Protein AF-A0A8I0S618-F1 (afdb_monomer)

Sequence (202 aa):
MAENQAPTTAEEVKEVAVEKTAKAKETVAAKTAEVKEVVAEKTAEVKEAVAEKTAKAKEVVAEKTAKAKEVIAETQEQAKEVIAETQEQVKEVIAETQEKIETEAKELNQNIQNQLTQIKQDLLQRIEVIKSQLNSSQGNLFELKNALKTELNALIEDLTKVSKELKDDISQISVKHKDTLVGSFKRTKDQAVEAWNKVRAS

Radius of gyration: 58.32 Å; Cα contacts (8 Å, |Δi|>4): 37; chains: 1; bounding box: 116×18×185 Å

Mean predicted aligned error: 16.64 Å

Structure (mmCIF, N/CA/C/O backbone):
data_AF-A0A8I0S618-F1
#
_entry.id   AF-A0A8I0S618-F1
#
loop_
_atom_site.group_PDB
_atom_site.id
_atom_s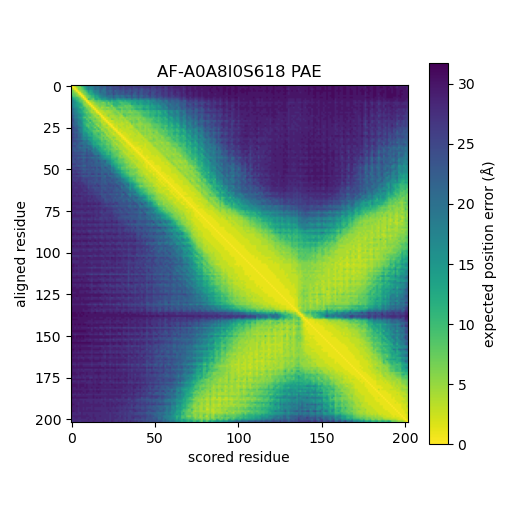ite.type_symbol
_atom_site.label_atom_id
_atom_site.label_alt_id
_atom_site.label_comp_id
_atom_site.label_asym_id
_atom_site.label_entity_id
_atom_site.label_seq_id
_atom_site.pdbx_PDB_ins_code
_atom_site.Cartn_x
_atom_site.Cartn_y
_atom_site.Cartn_z
_atom_site.occupancy
_atom_site.B_iso_or_equiv
_atom_site.auth_seq_id
_atom_site.auth_comp_id
_atom_site.auth_asym_id
_atom_site.auth_atom_id
_atom_site.pdbx_PDB_model_num
ATOM 1 N N . MET A 1 1 ? 77.726 -0.642 -136.784 1.00 37.78 1 MET A N 1
ATOM 2 C CA . MET A 1 1 ? 77.650 0.181 -135.558 1.00 37.78 1 MET A CA 1
ATOM 3 C C . MET A 1 1 ? 76.270 -0.106 -134.974 1.00 37.78 1 MET A C 1
ATOM 5 O O . MET A 1 1 ? 75.312 0.137 -135.691 1.00 37.78 1 MET A O 1
ATOM 9 N N . ALA A 1 2 ? 76.112 -0.918 -133.919 1.00 46.91 2 ALA A N 1
ATOM 10 C CA . ALA A 1 2 ? 76.599 -0.730 -132.533 1.00 46.91 2 ALA A CA 1
ATOM 11 C C . ALA A 1 2 ? 75.945 0.522 -131.898 1.00 46.91 2 ALA A C 1
ATOM 13 O O . ALA A 1 2 ? 75.907 1.543 -132.574 1.00 46.91 2 ALA A O 1
ATOM 14 N N . GLU A 1 3 ? 75.419 0.551 -130.668 1.00 42.50 3 GLU A N 1
ATOM 15 C CA . GLU A 1 3 ? 75.358 -0.424 -129.550 1.00 42.50 3 GLU A CA 1
ATOM 16 C C . GLU A 1 3 ? 74.294 0.073 -128.515 1.00 42.50 3 GLU A C 1
ATOM 18 O O . GLU A 1 3 ? 73.785 1.175 -128.704 1.00 42.50 3 GLU A O 1
ATOM 23 N N . ASN A 1 4 ? 73.859 -0.592 -127.428 1.00 42.38 4 ASN A N 1
ATOM 24 C CA . ASN A 1 4 ? 74.119 -1.906 -126.796 1.00 42.38 4 ASN A CA 1
ATOM 25 C C . ASN A 1 4 ? 72.837 -2.356 -126.009 1.00 42.38 4 ASN A C 1
ATOM 27 O O . ASN A 1 4 ? 71.804 -1.691 -126.088 1.00 42.38 4 ASN A O 1
ATOM 31 N N . GLN A 1 5 ? 72.883 -3.446 -125.229 1.00 52.12 5 GLN A N 1
ATOM 32 C CA . GLN A 1 5 ? 71.896 -3.844 -124.204 1.00 52.12 5 GLN A CA 1
ATOM 33 C C . GLN A 1 5 ? 72.424 -3.606 -122.768 1.00 52.12 5 GLN A C 1
ATOM 35 O O . GLN A 1 5 ? 73.596 -3.301 -122.559 1.00 52.12 5 GLN A O 1
ATOM 40 N N . ALA A 1 6 ? 71.541 -3.725 -121.771 1.00 53.19 6 ALA A N 1
ATOM 41 C CA . ALA A 1 6 ? 71.837 -3.513 -120.349 1.00 53.19 6 ALA A CA 1
ATOM 42 C C . ALA A 1 6 ? 72.635 -4.660 -119.688 1.00 53.19 6 ALA A C 1
ATOM 44 O O . ALA A 1 6 ? 72.554 -5.802 -120.142 1.00 53.19 6 ALA A O 1
ATOM 45 N N . PRO A 1 7 ? 73.265 -4.400 -118.526 1.00 49.16 7 PRO A N 1
ATOM 46 C CA . PRO A 1 7 ? 73.540 -5.422 -117.521 1.00 49.16 7 PRO A CA 1
ATOM 47 C C . PRO A 1 7 ? 72.811 -5.145 -116.190 1.00 49.16 7 PRO A C 1
ATOM 49 O O . PRO A 1 7 ? 72.860 -4.043 -115.650 1.00 49.16 7 PRO A O 1
ATOM 52 N N . THR A 1 8 ? 72.177 -6.175 -115.628 1.00 55.19 8 THR A N 1
ATOM 53 C CA . THR A 1 8 ? 71.731 -6.230 -114.221 1.00 55.19 8 THR A CA 1
ATOM 54 C C . THR A 1 8 ? 72.455 -7.392 -113.546 1.00 55.19 8 THR A C 1
ATOM 56 O O . THR A 1 8 ? 72.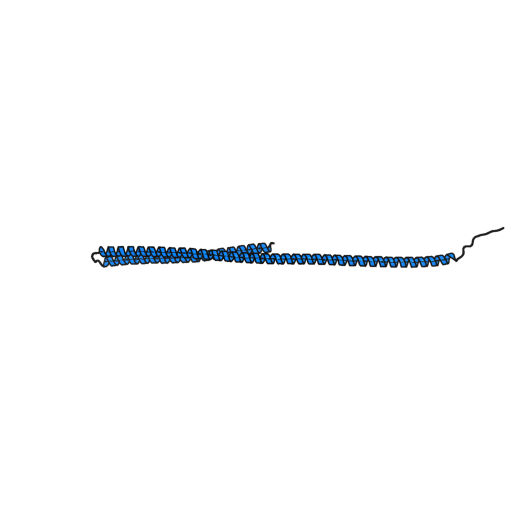389 -8.518 -114.036 1.00 55.19 8 THR A O 1
ATOM 59 N N . THR A 1 9 ? 73.175 -7.149 -112.445 1.00 50.59 9 THR A N 1
ATOM 60 C CA . THR A 1 9 ? 74.025 -8.182 -111.821 1.00 50.59 9 THR A CA 1
ATOM 61 C C . THR A 1 9 ? 74.094 -8.101 -110.296 1.00 50.59 9 THR A C 1
ATOM 63 O O . THR A 1 9 ? 74.815 -7.281 -109.744 1.00 50.59 9 THR A O 1
ATOM 66 N N . ALA A 1 10 ? 73.434 -9.076 -109.660 1.00 48.94 10 ALA A N 1
ATOM 67 C CA . ALA A 1 10 ? 73.772 -9.766 -108.403 1.00 48.94 10 ALA A CA 1
ATOM 68 C C . ALA A 1 10 ? 73.948 -8.997 -107.072 1.00 48.94 10 ALA A C 1
ATOM 70 O O . ALA A 1 10 ? 73.550 -9.539 -106.040 1.00 48.94 10 ALA A O 1
ATOM 71 N N . GLU A 1 11 ? 74.539 -7.804 -107.043 1.00 53.75 11 GLU A N 1
ATOM 72 C CA . GLU A 1 11 ? 74.952 -7.149 -105.791 1.00 53.75 11 GLU A CA 1
ATOM 73 C C . GLU A 1 11 ? 73.739 -6.607 -105.009 1.00 53.75 11 GLU A C 1
ATOM 75 O O . GLU A 1 11 ? 73.543 -6.964 -103.843 1.00 53.75 11 GLU A O 1
ATOM 80 N N . GLU A 1 12 ? 72.821 -5.924 -105.706 1.00 54.72 12 GLU A N 1
ATOM 81 C CA . GLU A 1 12 ? 71.532 -5.445 -105.172 1.00 54.72 12 GLU A CA 1
ATOM 82 C C . GLU A 1 12 ? 70.689 -6.574 -104.545 1.00 54.72 12 GLU A C 1
ATOM 84 O O . GLU A 1 12 ? 70.027 -6.389 -103.525 1.00 54.72 12 GLU A O 1
ATOM 89 N N . VAL A 1 13 ? 70.722 -7.784 -105.120 1.00 53.28 13 VAL A N 1
ATOM 90 C CA . VAL A 1 13 ? 69.901 -8.918 -104.652 1.00 53.28 13 VAL A CA 1
ATOM 91 C C . VAL A 1 13 ? 70.354 -9.403 -103.272 1.00 53.28 13 VAL A C 1
ATOM 93 O O . VAL A 1 13 ? 69.527 -9.806 -102.448 1.00 53.28 13 VAL A O 1
ATOM 96 N N . LYS A 1 14 ? 71.663 -9.355 -102.996 1.00 55.44 14 LYS A N 1
ATOM 97 C CA . LYS A 1 14 ? 72.231 -9.784 -101.713 1.00 55.44 14 LYS A CA 1
ATOM 98 C C . LYS A 1 14 ? 72.009 -8.732 -100.627 1.00 55.44 14 LYS A C 1
ATOM 100 O O . LYS A 1 14 ? 71.678 -9.094 -99.498 1.00 55.44 14 LYS A O 1
ATOM 105 N N . GLU A 1 15 ? 72.133 -7.455 -100.977 1.00 58.59 15 GLU A N 1
ATOM 106 C CA . GLU A 1 15 ? 71.874 -6.334 -100.070 1.00 58.59 15 GLU A CA 1
ATOM 107 C C . GLU A 1 15 ? 70.397 -6.295 -99.640 1.00 58.59 15 GLU A C 1
ATOM 109 O O . GLU A 1 15 ? 70.102 -6.339 -98.444 1.00 58.59 15 GLU A O 1
ATOM 114 N N . VAL A 1 16 ? 69.461 -6.400 -100.594 1.00 58.31 16 VAL A N 1
ATOM 115 C CA . VAL A 1 16 ? 68.009 -6.471 -100.331 1.00 58.31 16 VAL A CA 1
ATOM 116 C C . VAL A 1 16 ? 67.625 -7.669 -99.446 1.00 58.31 16 VAL A C 1
ATOM 118 O O . VAL A 1 16 ? 66.694 -7.574 -98.642 1.00 58.31 16 VAL A O 1
ATOM 121 N N . ALA A 1 17 ? 68.319 -8.808 -99.553 1.00 51.72 17 ALA A N 1
ATOM 122 C CA . ALA A 1 17 ? 68.058 -9.977 -98.707 1.00 51.72 17 ALA A CA 1
ATOM 123 C C . ALA A 1 17 ? 68.513 -9.771 -97.247 1.00 51.72 17 ALA A C 1
ATOM 125 O O . ALA A 1 17 ? 67.796 -10.151 -96.311 1.00 51.72 17 ALA A O 1
ATOM 126 N N . VAL A 1 18 ? 69.675 -9.143 -97.039 1.00 57.78 18 VAL A N 1
ATOM 127 C CA . VAL A 1 18 ? 70.184 -8.797 -95.701 1.00 57.78 18 VAL A CA 1
ATOM 128 C C . VAL A 1 18 ? 69.311 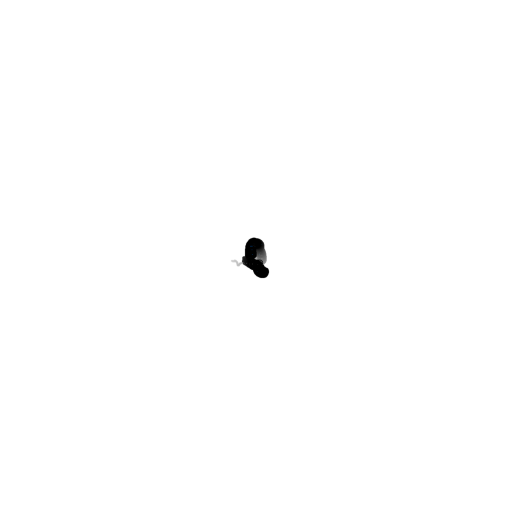-7.715 -95.061 1.00 57.78 18 VAL A C 1
ATOM 130 O O . VAL A 1 18 ? 68.885 -7.876 -93.917 1.00 57.78 18 VAL A O 1
ATOM 133 N N . GLU A 1 19 ? 68.959 -6.672 -95.813 1.00 59.28 19 GLU A N 1
ATOM 134 C CA . GLU A 1 19 ? 68.106 -5.573 -95.353 1.00 59.28 19 GLU A CA 1
ATOM 135 C C . GLU A 1 19 ? 66.709 -6.067 -94.931 1.00 59.28 19 GLU A C 1
ATOM 137 O O . GLU A 1 19 ? 66.231 -5.737 -93.843 1.00 59.28 19 GLU A O 1
ATOM 142 N N . LYS A 1 20 ? 66.068 -6.932 -95.733 1.00 60.03 20 LYS A N 1
ATOM 143 C CA . LYS A 1 20 ? 64.774 -7.544 -95.376 1.00 60.03 20 LYS A CA 1
ATOM 144 C C . LYS A 1 20 ? 64.860 -8.410 -94.119 1.00 60.03 20 LYS A C 1
ATOM 146 O O . LYS A 1 20 ? 63.936 -8.391 -93.308 1.00 60.03 20 LYS A O 1
ATOM 151 N N . THR A 1 21 ? 65.961 -9.137 -93.929 1.00 53.81 21 THR A N 1
ATOM 152 C CA . THR A 1 21 ? 66.167 -9.976 -92.737 1.00 53.81 21 THR A CA 1
ATOM 153 C C . THR A 1 21 ? 66.388 -9.124 -91.482 1.00 53.81 21 THR A C 1
ATOM 155 O O . THR A 1 21 ? 65.832 -9.431 -90.424 1.00 53.81 21 THR A O 1
ATOM 158 N N . ALA A 1 22 ? 67.134 -8.021 -91.596 1.00 60.22 22 ALA A N 1
ATOM 159 C CA . ALA A 1 22 ? 67.319 -7.053 -90.517 1.00 60.22 22 ALA A CA 1
ATOM 160 C C . ALA A 1 22 ? 65.987 -6.392 -90.119 1.00 60.22 22 ALA A C 1
ATOM 162 O O . ALA A 1 22 ? 65.593 -6.479 -88.955 1.00 60.22 22 ALA A O 1
ATOM 163 N N . LYS A 1 23 ? 65.237 -5.853 -91.093 1.00 62.56 23 LYS A N 1
ATOM 164 C CA . LYS A 1 23 ? 63.914 -5.238 -90.874 1.00 62.56 23 LYS A CA 1
ATOM 165 C C . LYS A 1 23 ? 62.903 -6.210 -90.261 1.00 62.56 23 LYS A C 1
ATOM 167 O O . LYS A 1 23 ? 62.139 -5.824 -89.378 1.00 62.56 23 LYS A O 1
ATOM 172 N N . ALA A 1 24 ? 62.908 -7.481 -90.670 1.00 56.19 24 ALA A N 1
ATOM 173 C CA . ALA A 1 24 ? 62.055 -8.505 -90.065 1.00 56.19 24 ALA A CA 1
ATOM 174 C C . ALA A 1 24 ? 62.400 -8.742 -88.583 1.00 56.19 24 ALA A C 1
ATOM 176 O O . ALA A 1 24 ? 61.502 -8.789 -87.741 1.00 56.19 24 ALA A O 1
ATOM 177 N N . LYS A 1 25 ? 63.693 -8.837 -88.244 1.00 56.50 25 LYS A N 1
ATOM 178 C CA . LYS A 1 25 ? 64.160 -9.021 -86.861 1.00 56.50 25 LYS A CA 1
ATOM 179 C C . LYS A 1 25 ? 63.849 -7.807 -85.978 1.00 56.50 25 LYS A C 1
ATOM 181 O O . LYS A 1 25 ? 63.408 -7.983 -84.845 1.00 56.50 25 LYS A O 1
ATOM 186 N N . GLU A 1 26 ? 64.034 -6.601 -86.505 1.00 65.94 26 GLU A N 1
ATOM 187 C CA . GLU A 1 26 ? 63.697 -5.338 -85.840 1.00 65.94 26 GLU A CA 1
ATOM 188 C C . GLU A 1 26 ? 62.186 -5.218 -85.584 1.00 65.94 26 GLU A C 1
ATOM 190 O O . GLU A 1 26 ? 61.771 -4.962 -84.457 1.00 65.94 26 GLU A O 1
ATOM 195 N N . THR A 1 27 ? 61.352 -5.538 -86.582 1.00 59.84 27 THR A N 1
ATOM 196 C CA . THR A 1 27 ? 59.881 -5.545 -86.447 1.00 59.84 27 THR A CA 1
ATOM 197 C C . THR A 1 27 ? 59.402 -6.534 -85.377 1.00 59.84 27 THR A C 1
ATOM 199 O O . THR A 1 27 ? 58.485 -6.233 -84.613 1.00 59.84 27 THR A O 1
ATOM 202 N N . VAL A 1 28 ? 60.016 -7.722 -85.292 1.00 56.66 28 VAL A N 1
ATOM 203 C CA . VAL A 1 28 ? 59.691 -8.720 -84.257 1.00 56.66 28 VAL A CA 1
ATOM 204 C C . VAL A 1 28 ? 60.146 -8.256 -82.869 1.00 56.66 28 VAL A C 1
ATOM 206 O O . VAL A 1 28 ? 59.410 -8.441 -81.897 1.00 56.66 28 VAL A O 1
ATOM 209 N N . ALA A 1 29 ? 61.315 -7.618 -82.759 1.00 61.00 29 ALA A N 1
ATOM 210 C CA . ALA A 1 29 ? 61.800 -7.055 -81.500 1.00 61.00 29 ALA A CA 1
ATOM 211 C C . ALA A 1 29 ? 60.897 -5.914 -80.995 1.00 61.00 29 ALA A C 1
ATOM 213 O O . ALA A 1 29 ? 60.495 -5.940 -79.832 1.00 61.00 29 ALA A O 1
ATOM 214 N N . ALA A 1 30 ? 60.509 -4.983 -81.875 1.00 64.69 30 ALA A N 1
ATOM 215 C CA . ALA A 1 30 ? 59.597 -3.882 -81.563 1.00 64.69 30 ALA A CA 1
ATOM 216 C C . ALA A 1 30 ? 58.240 -4.395 -81.050 1.00 64.69 30 ALA A C 1
ATOM 218 O O . ALA A 1 30 ? 57.844 -4.071 -79.933 1.00 64.69 30 ALA A O 1
ATOM 219 N N . LYS A 1 31 ? 57.591 -5.312 -81.782 1.00 60.62 31 LYS A N 1
ATOM 220 C CA . LYS A 1 31 ? 56.317 -5.917 -81.347 1.00 60.62 31 LYS A CA 1
ATOM 221 C C . LYS A 1 31 ? 56.424 -6.688 -80.030 1.00 60.62 31 LYS A C 1
ATOM 223 O O . LYS A 1 31 ? 55.473 -6.727 -79.257 1.00 60.62 31 LYS A O 1
ATOM 228 N N . THR A 1 32 ? 57.574 -7.303 -79.753 1.00 55.16 32 THR A N 1
ATOM 229 C CA . THR A 1 32 ? 57.807 -7.998 -78.475 1.00 55.16 32 THR A CA 1
ATOM 230 C C . THR A 1 32 ? 57.955 -7.008 -77.313 1.00 55.16 32 THR A C 1
ATOM 232 O O . THR A 1 32 ? 57.514 -7.305 -76.202 1.00 55.16 32 THR A O 1
ATOM 235 N N . ALA A 1 33 ? 58.534 -5.827 -77.556 1.00 64.00 33 ALA A N 1
ATOM 236 C CA . ALA A 1 33 ? 58.601 -4.746 -76.577 1.00 64.00 33 ALA A CA 1
ATOM 237 C C . ALA A 1 33 ? 57.211 -4.143 -76.305 1.00 64.00 33 ALA A C 1
ATOM 239 O O . ALA A 1 33 ? 56.801 -4.110 -75.147 1.00 64.00 33 ALA A O 1
ATOM 240 N N . GLU A 1 34 ? 56.453 -3.794 -77.354 1.00 64.88 34 GLU A N 1
ATOM 241 C CA . GLU A 1 34 ? 55.076 -3.275 -77.254 1.00 64.88 34 GLU A CA 1
ATOM 242 C C . GLU A 1 34 ? 54.165 -4.212 -76.442 1.00 64.88 34 GLU A C 1
ATOM 244 O O . GLU A 1 34 ? 53.491 -3.786 -75.505 1.00 64.88 34 GLU A O 1
ATOM 249 N N . VAL A 1 35 ? 54.181 -5.520 -76.736 1.00 57.66 35 VAL A N 1
ATOM 250 C CA . VAL A 1 35 ? 53.384 -6.511 -75.989 1.00 57.66 35 VAL A CA 1
ATOM 251 C C . VAL A 1 35 ? 53.791 -6.568 -74.513 1.00 57.66 35 VAL A C 1
ATOM 253 O O . VAL A 1 35 ? 52.930 -6.708 -73.644 1.00 57.66 35 VAL A O 1
ATOM 256 N N . LYS A 1 36 ? 55.086 -6.446 -74.201 1.00 65.62 36 LYS A N 1
ATOM 257 C CA . LYS A 1 36 ? 55.577 -6.458 -72.817 1.00 65.62 36 LYS A CA 1
ATOM 258 C C . LYS A 1 36 ? 55.160 -5.199 -72.049 1.00 65.62 36 LYS A C 1
ATOM 260 O O . LYS A 1 36 ? 54.844 -5.303 -70.865 1.00 65.62 36 LYS A O 1
ATOM 265 N N . GLU A 1 37 ? 55.143 -4.047 -72.711 1.00 70.06 37 GLU A N 1
ATOM 266 C CA . GLU A 1 37 ? 54.713 -2.766 -72.145 1.00 70.06 37 GLU A CA 1
ATOM 267 C C . GLU A 1 37 ? 53.206 -2.764 -71.850 1.00 70.06 37 GLU A C 1
ATOM 269 O O . GLU A 1 37 ? 52.816 -2.568 -70.700 1.00 70.06 37 GLU A O 1
ATOM 274 N N . VAL A 1 38 ? 52.370 -3.155 -72.821 1.00 62.69 38 VAL A N 1
ATOM 275 C CA . VAL A 1 38 ? 50.907 -3.281 -72.649 1.00 62.69 38 VAL A CA 1
ATOM 276 C C . VAL A 1 38 ? 50.535 -4.279 -71.541 1.00 62.69 38 VAL A C 1
ATOM 278 O O . VAL A 1 38 ? 49.579 -4.066 -70.793 1.00 62.69 38 VAL A O 1
ATOM 281 N N . VAL A 1 39 ? 51.283 -5.380 -71.394 1.00 50.38 39 VAL A N 1
ATOM 282 C CA . VAL A 1 39 ? 51.071 -6.343 -70.296 1.00 50.38 39 VAL A CA 1
ATOM 283 C C . VAL A 1 39 ? 51.484 -5.758 -68.941 1.00 50.38 39 VAL A C 1
ATOM 285 O O . VAL A 1 39 ? 50.813 -6.024 -67.940 1.00 50.38 39 VAL A O 1
ATOM 288 N N . 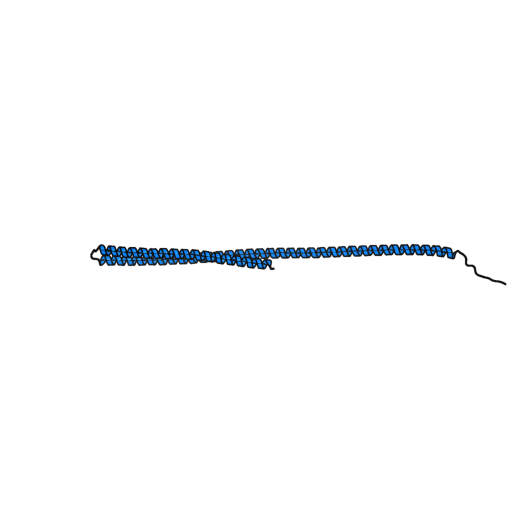ALA A 1 40 ? 52.550 -4.955 -68.881 1.00 64.12 40 ALA A N 1
ATOM 289 C CA . ALA A 1 40 ? 52.979 -4.291 -67.651 1.00 64.12 40 ALA A CA 1
ATOM 290 C C . ALA A 1 40 ? 51.973 -3.217 -67.201 1.00 64.12 40 ALA A C 1
ATOM 292 O O . ALA A 1 40 ? 51.574 -3.222 -66.036 1.00 64.12 40 ALA A O 1
ATOM 293 N N . GLU A 1 41 ? 51.508 -2.377 -68.129 1.00 68.44 41 GLU A N 1
ATOM 294 C CA . GLU A 1 41 ? 50.485 -1.347 -67.908 1.00 68.44 41 GLU A CA 1
ATOM 295 C C . GLU A 1 41 ? 49.186 -1.966 -67.373 1.00 68.44 41 GLU A C 1
ATOM 297 O O . GLU A 1 41 ? 48.765 -1.657 -66.259 1.00 68.44 41 GLU A O 1
ATOM 302 N N . LYS A 1 42 ? 48.628 -2.969 -68.066 1.00 59.59 42 LYS A N 1
ATOM 303 C CA . LYS A 1 42 ? 47.422 -3.684 -67.604 1.00 59.59 42 LYS A CA 1
ATOM 304 C C . LYS A 1 42 ? 47.594 -4.370 -66.251 1.00 59.59 42 LYS A C 1
ATOM 306 O O . LYS A 1 42 ? 46.641 -4.480 -65.480 1.00 59.59 42 LYS A O 1
ATOM 311 N N . THR A 1 43 ? 48.800 -4.837 -65.934 1.00 50.44 43 THR A N 1
ATOM 312 C CA . THR A 1 43 ? 49.094 -5.424 -64.618 1.00 50.44 43 THR A CA 1
ATOM 313 C C . THR A 1 43 ? 49.134 -4.358 -63.517 1.00 50.44 43 THR A C 1
ATOM 315 O O . THR A 1 43 ? 48.766 -4.656 -62.377 1.00 50.44 43 THR A O 1
ATOM 318 N N . ALA A 1 44 ? 49.552 -3.127 -63.829 1.00 67.81 44 ALA A N 1
ATOM 319 C CA . ALA A 1 44 ? 49.485 -1.993 -62.911 1.00 67.81 44 ALA A CA 1
ATOM 320 C C . ALA A 1 44 ? 48.029 -1.543 -62.693 1.00 67.81 44 ALA A C 1
ATOM 322 O O . ALA A 1 44 ? 47.584 -1.535 -61.546 1.00 67.81 44 ALA A O 1
ATOM 323 N N . GLU A 1 45 ? 47.260 -1.321 -63.768 1.00 62.16 45 GLU A N 1
ATOM 324 C CA . GLU A 1 45 ? 45.827 -0.971 -63.712 1.00 62.16 45 GLU A CA 1
ATOM 325 C C . GLU A 1 45 ? 45.027 -1.953 -62.836 1.00 62.16 45 GLU A C 1
ATOM 327 O O . GLU A 1 45 ? 44.256 -1.555 -61.961 1.00 62.16 45 GLU A O 1
ATOM 332 N N . VAL A 1 46 ? 45.235 -3.263 -63.024 1.00 50.56 46 VAL A N 1
ATOM 333 C CA . VAL A 1 46 ? 44.552 -4.303 -62.237 1.00 50.56 46 VAL A CA 1
ATOM 334 C C . VAL A 1 46 ? 44.958 -4.256 -60.760 1.00 50.56 46 VAL A C 1
ATOM 336 O O . VAL A 1 46 ? 44.103 -4.446 -59.894 1.00 50.56 46 VAL A O 1
ATOM 339 N N . LYS A 1 47 ? 46.231 -3.985 -60.440 1.00 55.50 47 LYS A N 1
ATOM 340 C CA . LYS A 1 47 ? 46.682 -3.837 -59.046 1.00 55.50 47 LYS A CA 1
ATOM 341 C C . LYS A 1 47 ? 46.070 -2.610 -58.378 1.00 55.50 47 LYS A C 1
ATOM 343 O O . LYS A 1 47 ? 45.617 -2.727 -57.240 1.00 55.50 47 LYS A O 1
ATOM 348 N N . GLU A 1 48 ? 46.020 -1.475 -59.069 1.00 66.75 48 GLU A N 1
ATOM 349 C CA . GLU A 1 48 ? 45.405 -0.249 -58.550 1.00 66.75 48 GLU A CA 1
ATOM 350 C C . GLU A 1 48 ? 43.899 -0.429 -58.338 1.00 66.75 48 GLU A C 1
ATOM 352 O O . GLU A 1 48 ? 43.410 -0.188 -57.235 1.00 66.75 48 GLU A O 1
ATOM 357 N N . ALA A 1 49 ? 43.176 -0.991 -59.311 1.00 54.75 49 ALA A N 1
ATOM 358 C CA . ALA A 1 49 ? 41.745 -1.272 -59.182 1.00 54.75 49 ALA A CA 1
ATOM 359 C C . ALA A 1 49 ? 41.421 -2.266 -58.044 1.00 54.75 49 ALA A C 1
ATOM 361 O O . ALA A 1 49 ? 40.379 -2.158 -57.389 1.00 54.75 49 ALA A O 1
ATOM 362 N N . VAL A 1 50 ? 42.298 -3.243 -57.777 1.00 45.28 50 VAL A N 1
ATOM 363 C CA . VAL A 1 50 ? 42.167 -4.161 -56.630 1.00 45.28 50 VAL A CA 1
ATOM 364 C C . VAL A 1 50 ? 42.476 -3.451 -55.307 1.00 45.28 50 VAL A C 1
ATOM 366 O O . VAL A 1 50 ? 41.759 -3.666 -54.325 1.00 45.28 50 VAL A O 1
ATOM 369 N N . ALA A 1 51 ? 43.489 -2.583 -55.264 1.00 57.56 51 ALA A N 1
ATOM 370 C CA . ALA A 1 51 ? 43.815 -1.784 -54.084 1.00 57.56 51 ALA A CA 1
ATOM 371 C C . ALA A 1 51 ? 42.683 -0.803 -53.731 1.00 57.56 51 ALA A C 1
ATOM 373 O O . ALA A 1 51 ? 42.249 -0.761 -52.580 1.00 57.56 51 ALA A O 1
ATOM 374 N N . GLU A 1 52 ? 42.133 -0.098 -54.722 1.00 62.12 52 GLU A N 1
ATOM 375 C CA . GLU A 1 52 ? 41.016 0.838 -54.574 1.00 62.12 52 GLU A CA 1
ATOM 376 C C . GLU A 1 52 ? 39.747 0.134 -54.065 1.00 62.12 52 GLU A C 1
ATOM 378 O O . GLU A 1 52 ? 39.134 0.569 -53.088 1.00 62.12 52 GLU A O 1
ATOM 383 N N . LYS A 1 53 ? 39.379 -1.014 -54.658 1.00 51.81 53 LYS A N 1
ATOM 384 C CA . LYS A 1 53 ? 38.252 -1.833 -54.174 1.00 51.81 53 LYS A CA 1
ATOM 385 C C . LYS A 1 53 ? 38.475 -2.341 -52.750 1.00 51.81 53 LYS A C 1
ATOM 387 O O . LYS A 1 53 ? 37.529 -2.382 -51.966 1.00 51.81 53 LYS A O 1
ATOM 392 N N . THR A 1 54 ? 39.712 -2.690 -52.394 1.00 44.97 54 THR A N 1
ATOM 393 C CA . THR A 1 54 ? 40.068 -3.124 -51.034 1.00 44.97 54 THR A CA 1
ATOM 394 C C . THR A 1 54 ? 39.980 -1.971 -50.028 1.00 44.97 54 THR A C 1
ATOM 396 O O . THR A 1 54 ? 39.517 -2.182 -48.908 1.00 44.97 54 THR A O 1
ATOM 399 N N . ALA A 1 55 ? 40.376 -0.754 -50.413 1.00 63.19 55 ALA A N 1
ATOM 400 C CA . ALA A 1 55 ? 40.229 0.445 -49.589 1.00 63.19 55 ALA A CA 1
ATOM 401 C C . ALA A 1 55 ? 38.747 0.769 -49.342 1.00 63.19 55 ALA A C 1
ATOM 403 O O . ALA A 1 55 ? 38.318 0.802 -48.189 1.00 63.19 55 ALA A O 1
ATOM 404 N N . LYS A 1 56 ? 37.940 0.851 -50.409 1.00 59.06 56 LYS A N 1
ATOM 405 C CA . LYS A 1 56 ? 36.485 1.080 -50.327 1.00 59.06 56 LYS A CA 1
ATOM 406 C C . LYS A 1 56 ? 35.768 0.021 -49.483 1.00 59.06 56 LYS A C 1
ATOM 408 O O . LYS A 1 56 ? 34.895 0.347 -48.683 1.00 59.06 56 LYS A O 1
ATOM 413 N N . ALA A 1 57 ? 36.159 -1.252 -49.598 1.00 42.91 57 ALA A N 1
ATOM 414 C CA . ALA A 1 57 ? 35.611 -2.318 -48.758 1.00 42.91 57 ALA A CA 1
ATOM 415 C C . ALA A 1 57 ? 35.947 -2.130 -47.265 1.00 42.91 57 ALA A C 1
ATOM 417 O O . ALA A 1 57 ? 35.086 -2.359 -46.415 1.00 42.91 57 ALA A O 1
ATOM 418 N N . LYS A 1 58 ? 37.167 -1.682 -46.933 1.00 50.91 58 LYS A N 1
ATOM 419 C CA . LYS A 1 58 ? 37.559 -1.367 -45.548 1.00 50.91 58 LYS A CA 1
ATOM 420 C C . LYS A 1 58 ? 36.792 -0.170 -44.989 1.00 50.91 58 LYS A C 1
ATOM 422 O O . LYS A 1 58 ? 36.352 -0.245 -43.846 1.00 50.91 58 LYS A O 1
ATOM 427 N N . GLU A 1 59 ? 36.594 0.886 -45.777 1.00 70.00 59 GLU A N 1
ATOM 428 C CA . GLU A 1 59 ? 35.804 2.059 -45.371 1.00 70.00 59 GLU A CA 1
ATOM 429 C C . GLU A 1 59 ? 34.353 1.679 -45.058 1.00 70.00 59 GLU A C 1
ATOM 431 O O . GLU A 1 59 ? 33.874 1.971 -43.965 1.00 70.00 59 GLU A O 1
ATOM 436 N N . VAL A 1 60 ? 33.685 0.923 -45.938 1.00 59.66 60 VAL A N 1
ATOM 437 C CA . VAL A 1 60 ? 32.304 0.453 -45.710 1.00 59.66 60 VAL A CA 1
ATOM 438 C C . VAL A 1 60 ? 32.195 -0.435 -44.461 1.00 59.66 60 VAL A C 1
ATOM 440 O O . VAL A 1 60 ? 31.209 -0.359 -43.726 1.00 59.66 60 VAL A O 1
ATOM 443 N N . VAL A 1 61 ? 33.195 -1.280 -44.185 1.00 45.59 61 VAL A N 1
ATOM 444 C CA . VAL A 1 61 ? 33.230 -2.095 -42.957 1.00 45.59 61 VAL A CA 1
ATOM 445 C C . VAL A 1 61 ? 33.464 -1.227 -41.716 1.00 45.59 61 VAL A C 1
ATOM 447 O O . VAL A 1 61 ? 32.814 -1.455 -40.693 1.00 45.59 61 VAL A O 1
ATOM 450 N N . ALA A 1 62 ? 34.337 -0.220 -41.789 1.00 62.06 62 ALA A N 1
ATOM 451 C CA . ALA A 1 62 ? 34.581 0.719 -40.696 1.00 62.06 62 ALA A CA 1
ATOM 452 C C . ALA A 1 62 ? 33.334 1.563 -40.383 1.00 62.06 62 ALA A C 1
ATOM 454 O O . ALA A 1 62 ? 32.943 1.647 -39.221 1.00 62.06 62 ALA A O 1
ATOM 455 N N . GLU A 1 63 ? 32.659 2.097 -41.404 1.00 68.00 63 GLU A N 1
ATOM 456 C CA . GLU A 1 63 ? 31.414 2.863 -41.274 1.00 68.00 63 GLU A CA 1
ATOM 457 C C . GLU A 1 63 ? 30.299 2.021 -40.635 1.00 68.00 63 GLU A C 1
ATOM 459 O O . GLU A 1 63 ? 29.671 2.446 -39.665 1.00 68.00 63 GLU A O 1
ATOM 464 N N . LYS A 1 64 ? 30.091 0.784 -41.110 1.00 53.84 64 LYS A N 1
ATOM 465 C CA . LYS A 1 64 ? 29.114 -0.141 -40.509 1.00 53.84 64 LYS A CA 1
ATOM 466 C C . LYS A 1 64 ? 29.465 -0.513 -39.069 1.00 53.84 64 LYS A C 1
ATOM 468 O O . LYS A 1 64 ? 28.568 -0.640 -38.243 1.00 53.84 64 LYS A O 1
ATOM 473 N N . THR A 1 65 ? 30.752 -0.659 -38.754 1.00 52.06 65 THR A N 1
ATOM 474 C CA . THR A 1 65 ? 31.219 -0.938 -37.386 1.00 52.06 65 THR A CA 1
ATOM 475 C C . THR A 1 65 ? 31.022 0.268 -36.464 1.00 52.06 65 THR A C 1
ATOM 477 O O . THR A 1 65 ? 30.682 0.086 -35.298 1.00 52.06 65 THR A O 1
ATOM 480 N N . ALA A 1 66 ? 31.207 1.492 -36.968 1.00 69.75 66 ALA A N 1
ATOM 481 C CA . ALA A 1 66 ? 30.935 2.720 -36.227 1.00 69.75 66 ALA A CA 1
ATOM 482 C C . ALA A 1 66 ? 29.436 2.851 -35.920 1.00 69.75 66 ALA A C 1
ATOM 484 O O . ALA A 1 66 ? 29.074 2.922 -34.749 1.00 69.75 66 ALA A O 1
ATOM 485 N N . LYS A 1 67 ? 28.573 2.731 -36.939 1.00 65.75 67 LYS A N 1
ATOM 486 C CA . LYS A 1 67 ? 27.107 2.755 -36.779 1.00 65.75 67 LYS A CA 1
ATOM 487 C C . LYS A 1 67 ? 26.599 1.671 -35.826 1.00 65.75 67 LYS A C 1
ATOM 489 O O . LYS A 1 67 ? 25.758 1.940 -34.981 1.00 65.75 67 LYS A O 1
ATOM 494 N N . ALA A 1 68 ? 27.145 0.454 -35.896 1.00 54.03 68 ALA A N 1
ATOM 495 C CA . ALA A 1 68 ? 26.783 -0.612 -34.960 1.00 54.03 68 ALA A CA 1
ATOM 496 C C . ALA A 1 68 ? 27.168 -0.283 -33.504 1.00 54.03 68 ALA A C 1
ATOM 498 O O . ALA A 1 68 ? 26.416 -0.607 -32.590 1.00 54.03 68 ALA A O 1
ATOM 499 N N . LYS A 1 69 ? 28.317 0.368 -33.272 1.00 63.81 69 LYS A N 1
ATOM 500 C CA . LYS A 1 69 ? 28.727 0.821 -31.931 1.00 63.81 69 LYS A CA 1
ATOM 501 C C . LYS A 1 69 ? 27.876 1.979 -31.415 1.00 63.81 69 LYS A C 1
ATOM 503 O O . LYS A 1 69 ? 27.582 2.002 -30.227 1.00 63.81 69 LYS A O 1
ATOM 508 N N . GLU A 1 70 ? 27.508 2.906 -32.292 1.00 74.38 70 GLU A N 1
ATOM 509 C CA . GLU A 1 70 ? 26.635 4.045 -31.994 1.00 74.38 70 GLU A CA 1
ATOM 510 C C . GLU A 1 70 ? 25.251 3.558 -31.544 1.00 74.38 70 GLU A C 1
ATOM 512 O O . GLU A 1 70 ? 24.848 3.855 -30.424 1.00 74.38 70 GLU A O 1
ATOM 517 N N . VAL A 1 71 ? 24.617 2.670 -32.322 1.00 66.25 71 VAL A N 1
ATOM 518 C CA . VAL A 1 71 ? 23.344 2.021 -31.952 1.00 66.25 71 VAL A CA 1
ATOM 519 C C . VAL A 1 71 ? 23.458 1.264 -30.623 1.00 66.25 71 VAL A C 1
ATOM 521 O O . VAL A 1 71 ? 22.610 1.425 -29.755 1.00 66.25 71 VAL A O 1
ATOM 524 N N . ILE A 1 72 ? 24.525 0.481 -30.403 1.00 62.75 72 ILE A N 1
ATOM 525 C CA . ILE A 1 72 ? 24.730 -0.230 -29.124 1.00 62.75 72 ILE A CA 1
ATOM 526 C C . ILE A 1 72 ? 24.847 0.745 -27.938 1.00 62.75 72 ILE A C 1
ATOM 528 O O . ILE A 1 72 ? 24.324 0.453 -26.861 1.00 62.75 72 ILE A O 1
ATOM 532 N N . ALA A 1 73 ? 25.530 1.879 -28.113 1.00 69.19 73 ALA A N 1
ATOM 533 C CA . ALA A 1 73 ? 25.672 2.891 -27.070 1.00 69.19 73 ALA A CA 1
ATOM 534 C C . ALA A 1 73 ? 24.333 3.583 -26.769 1.00 69.19 73 ALA A C 1
ATOM 536 O O . ALA A 1 73 ? 23.971 3.706 -25.600 1.00 69.19 73 ALA A O 1
ATOM 537 N N . GLU A 1 74 ? 23.575 3.943 -27.806 1.00 72.19 74 GLU A N 1
ATOM 538 C CA . GLU A 1 74 ? 22.246 4.547 -27.687 1.00 72.19 74 GLU A CA 1
ATOM 539 C C . GLU A 1 74 ? 21.253 3.597 -26.995 1.00 72.19 74 GLU A C 1
ATOM 541 O O . GLU A 1 74 ? 20.636 3.972 -25.998 1.00 72.19 74 GLU A O 1
ATOM 546 N N . THR A 1 75 ? 21.175 2.325 -27.413 1.00 68.56 75 THR A N 1
ATOM 547 C CA . THR A 1 75 ? 20.355 1.307 -26.730 1.00 68.56 75 THR A CA 1
ATOM 548 C C . THR A 1 75 ? 20.779 1.123 -25.267 1.00 68.56 75 THR A C 1
ATOM 550 O O . THR A 1 75 ? 19.931 0.923 -24.396 1.00 68.56 75 THR A O 1
ATOM 553 N N . GLN A 1 76 ? 22.080 1.198 -24.955 1.00 68.62 76 GLN A N 1
ATOM 554 C CA . GLN A 1 76 ? 22.570 1.104 -23.575 1.00 68.62 76 GLN A CA 1
ATOM 555 C C . GLN A 1 76 ? 22.184 2.331 -22.730 1.00 68.62 76 GLN A C 1
ATOM 557 O O . GLN A 1 76 ? 21.971 2.193 -21.524 1.00 68.62 76 GLN A O 1
ATOM 562 N N . GLU A 1 77 ? 22.118 3.522 -23.322 1.00 75.81 77 GLU A N 1
ATOM 563 C CA . GLU A 1 77 ? 21.696 4.749 -22.644 1.00 75.81 77 GLU A CA 1
ATOM 564 C C . GLU A 1 77 ? 20.183 4.752 -22.393 1.00 75.81 77 GLU A C 1
ATOM 566 O O . GLU A 1 77 ? 19.768 4.857 -21.237 1.00 75.81 77 GLU A O 1
ATOM 571 N N . GLN A 1 78 ? 19.380 4.453 -23.417 1.00 73.00 78 GLN A N 1
ATOM 572 C CA . GLN A 1 78 ? 17.929 4.268 -23.297 1.00 73.00 78 GLN A CA 1
ATOM 573 C C . GLN A 1 78 ? 17.564 3.181 -22.264 1.00 73.00 78 GLN A C 1
ATOM 575 O O . GLN A 1 78 ? 16.651 3.352 -21.457 1.00 73.00 78 GLN A O 1
ATOM 580 N N . ALA A 1 79 ? 18.312 2.072 -22.203 1.00 67.69 79 ALA A N 1
ATOM 581 C CA . ALA A 1 79 ? 18.092 1.036 -21.191 1.00 67.69 79 ALA A CA 1
ATOM 582 C C . ALA A 1 79 ? 18.372 1.518 -19.751 1.00 67.69 79 ALA A C 1
ATOM 584 O O . ALA A 1 79 ? 17.710 1.058 -18.818 1.00 67.69 79 ALA A O 1
ATOM 585 N N . LYS A 1 80 ? 19.323 2.443 -19.540 1.00 70.50 80 LYS A N 1
ATOM 586 C CA . LYS A 1 80 ? 19.543 3.069 -18.220 1.00 70.50 80 LYS A CA 1
ATOM 587 C C . LYS A 1 80 ? 18.408 4.022 -17.863 1.00 70.50 80 LYS A C 1
ATOM 589 O O . LYS A 1 80 ? 18.003 4.040 -16.705 1.00 70.50 80 LYS A O 1
ATOM 594 N N . GLU A 1 81 ? 17.903 4.776 -18.836 1.00 76.81 81 GLU A N 1
ATOM 595 C CA . GLU A 1 81 ? 16.774 5.693 -18.661 1.00 76.81 81 GLU A CA 1
ATOM 596 C C . GLU A 1 81 ? 15.512 4.933 -18.226 1.00 76.81 81 GLU A C 1
ATOM 598 O O . GLU A 1 81 ? 14.950 5.247 -17.181 1.00 76.81 81 GLU A O 1
ATOM 603 N N . VAL A 1 82 ? 15.159 3.835 -18.907 1.00 70.69 82 VAL A N 1
ATOM 604 C CA . VAL A 1 82 ? 14.031 2.964 -18.512 1.00 70.69 82 VAL A CA 1
ATOM 605 C C . VAL A 1 82 ? 14.205 2.382 -17.103 1.00 70.69 82 VAL A C 1
ATOM 607 O O . VAL A 1 82 ? 13.237 2.280 -16.346 1.00 70.69 82 VAL A O 1
ATOM 610 N N . ILE A 1 83 ? 15.430 2.010 -16.711 1.00 66.38 83 ILE A N 1
ATOM 611 C CA . ILE A 1 83 ? 15.715 1.544 -15.343 1.00 66.38 83 ILE A CA 1
ATOM 612 C C . ILE A 1 83 ? 15.527 2.680 -14.326 1.00 66.38 83 ILE A C 1
ATOM 614 O O . ILE A 1 83 ? 14.967 2.436 -13.257 1.00 66.38 83 ILE A O 1
ATOM 618 N N . ALA A 1 84 ? 15.968 3.901 -14.639 1.00 70.31 84 ALA A N 1
ATOM 619 C CA . ALA A 1 84 ? 15.805 5.065 -13.772 1.00 70.31 84 ALA A CA 1
ATOM 620 C C . ALA A 1 84 ? 14.325 5.454 -13.611 1.00 70.31 84 ALA A C 1
ATOM 622 O O . ALA A 1 84 ? 13.861 5.587 -12.479 1.00 70.31 84 ALA A O 1
ATOM 623 N N . GLU A 1 85 ? 13.569 5.520 -14.712 1.00 72.12 85 GLU A N 1
ATOM 624 C CA . GLU A 1 85 ? 12.124 5.780 -14.713 1.00 72.12 85 GLU A CA 1
ATOM 625 C C . GLU A 1 85 ? 11.374 4.712 -13.899 1.00 72.12 85 GLU A C 1
ATOM 627 O O . GLU A 1 85 ? 10.570 5.032 -13.024 1.00 72.12 85 GLU A O 1
ATOM 632 N N . THR A 1 86 ? 11.700 3.429 -14.098 1.00 67.75 86 THR A N 1
ATOM 633 C CA . THR A 1 86 ? 11.106 2.329 -13.318 1.00 67.75 86 THR A CA 1
ATOM 634 C C . THR A 1 86 ? 11.431 2.460 -11.823 1.00 67.75 86 THR A C 1
ATOM 636 O O . THR A 1 86 ? 10.568 2.220 -10.980 1.00 67.75 86 THR A O 1
ATOM 639 N N . GLN A 1 87 ? 12.657 2.858 -11.458 1.00 65.88 87 GLN A N 1
ATOM 640 C CA . GLN A 1 87 ? 13.026 3.101 -10.057 1.00 65.88 87 GLN A CA 1
ATOM 641 C C . GLN A 1 87 ? 12.288 4.298 -9.444 1.00 65.88 87 GLN A C 1
ATOM 643 O O .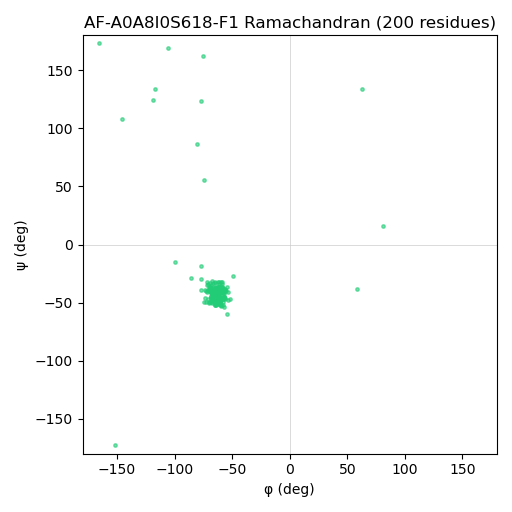 GLN A 1 87 ? 12.004 4.279 -8.246 1.00 65.88 87 GLN A O 1
ATOM 648 N N . GLU A 1 88 ? 11.990 5.333 -10.227 1.00 74.50 88 GLU A N 1
ATOM 649 C CA . GLU A 1 88 ? 11.205 6.485 -9.783 1.00 74.50 88 GLU A CA 1
ATOM 650 C C . GLU A 1 88 ? 9.733 6.111 -9.577 1.00 74.50 88 GLU A C 1
ATOM 652 O O . GLU A 1 88 ? 9.208 6.329 -8.485 1.00 74.50 88 GLU A O 1
ATOM 657 N N . GLN A 1 89 ? 9.122 5.400 -10.530 1.00 70.12 89 GLN A N 1
ATOM 658 C CA . GLN A 1 89 ? 7.766 4.847 -10.397 1.00 70.12 89 GLN A CA 1
ATOM 659 C C . GLN A 1 89 ? 7.626 3.928 -9.167 1.00 70.12 89 GLN A C 1
ATOM 661 O O . GLN A 1 89 ? 6.614 3.974 -8.470 1.00 70.12 89 GLN A O 1
ATOM 666 N N . VAL A 1 90 ? 8.644 3.115 -8.843 1.00 67.50 90 VAL A N 1
ATOM 667 C CA . VAL A 1 90 ? 8.655 2.307 -7.605 1.00 67.50 90 VAL A CA 1
ATOM 668 C C . VAL A 1 90 ? 8.657 3.189 -6.349 1.00 67.50 90 VAL A C 1
ATOM 670 O O . VAL A 1 90 ? 7.960 2.869 -5.387 1.00 67.50 90 VAL A O 1
ATOM 673 N N . LYS A 1 91 ? 9.414 4.296 -6.328 1.00 69.12 91 LYS A N 1
ATOM 674 C CA . LYS A 1 91 ? 9.443 5.224 -5.181 1.00 69.12 91 LYS A CA 1
ATOM 675 C C . LYS A 1 91 ? 8.109 5.948 -5.004 1.00 69.12 91 LYS A C 1
ATOM 677 O O . LYS A 1 91 ? 7.635 6.037 -3.876 1.00 69.12 91 LYS A O 1
ATOM 682 N N . GLU A 1 92 ? 7.507 6.418 -6.096 1.00 75.94 92 GLU A N 1
ATOM 683 C CA . GLU A 1 92 ? 6.185 7.057 -6.102 1.00 75.94 92 GLU A CA 1
ATOM 684 C C . GLU A 1 92 ? 5.118 6.105 -5.538 1.00 75.94 92 GLU A C 1
ATOM 686 O O . GLU A 1 92 ? 4.429 6.439 -4.578 1.00 75.94 92 GLU A O 1
ATOM 691 N N . VAL A 1 93 ? 5.078 4.861 -6.027 1.00 70.06 93 VAL A N 1
ATOM 692 C CA . VAL A 1 93 ? 4.181 3.806 -5.526 1.00 70.06 93 VAL A CA 1
ATOM 693 C C . VAL A 1 93 ? 4.366 3.519 -4.030 1.00 70.06 93 VAL A C 1
ATOM 695 O O . VAL A 1 93 ? 3.383 3.297 -3.315 1.00 70.06 93 VAL A O 1
ATOM 698 N N . ILE A 1 94 ? 5.607 3.512 -3.536 1.00 66.81 94 ILE A N 1
ATOM 699 C CA . ILE A 1 94 ? 5.893 3.330 -2.105 1.00 66.81 94 ILE A CA 1
ATOM 700 C C . ILE A 1 94 ? 5.381 4.532 -1.299 1.00 66.81 94 ILE A C 1
ATOM 702 O O . ILE A 1 94 ? 4.747 4.327 -0.264 1.00 66.81 94 ILE A O 1
ATOM 706 N N . ALA A 1 95 ? 5.591 5.759 -1.785 1.00 71.94 95 ALA A N 1
ATOM 707 C CA . ALA A 1 95 ? 5.118 6.980 -1.135 1.00 71.94 95 ALA A CA 1
ATOM 708 C C . ALA A 1 95 ? 3.580 7.047 -1.073 1.00 71.94 95 ALA A C 1
ATOM 710 O O . ALA A 1 95 ? 3.033 7.240 0.012 1.00 71.94 95 ALA A O 1
ATOM 711 N N . GLU A 1 96 ? 2.877 6.779 -2.182 1.00 74.44 96 GLU A N 1
ATOM 712 C CA . GLU A 1 96 ? 1.407 6.688 -2.201 1.00 74.44 96 GLU A CA 1
ATOM 713 C C . GLU A 1 96 ? 0.881 5.636 -1.213 1.00 74.44 96 GLU A C 1
ATOM 715 O O . GLU A 1 96 ? -0.137 5.834 -0.546 1.00 74.44 96 GLU A O 1
ATOM 720 N N . THR A 1 97 ? 1.555 4.484 -1.134 1.00 70.94 97 THR A N 1
ATOM 721 C CA . THR A 1 97 ? 1.158 3.409 -0.217 1.00 70.94 97 THR A CA 1
ATOM 722 C C . THR A 1 97 ? 1.363 3.840 1.237 1.00 70.94 97 THR A C 1
ATOM 724 O O . THR A 1 97 ? 0.502 3.579 2.074 1.00 70.94 97 THR A O 1
ATOM 727 N N . GLN A 1 98 ? 2.459 4.540 1.542 1.00 69.75 98 GLN A N 1
ATOM 728 C CA . GLN A 1 98 ? 2.733 5.071 2.878 1.00 69.75 98 GLN A CA 1
ATOM 729 C C . GLN A 1 98 ? 1.715 6.145 3.299 1.00 69.75 98 GLN A C 1
ATOM 731 O O . GLN A 1 98 ? 1.229 6.103 4.429 1.00 69.75 98 GLN A O 1
ATOM 736 N N . GLU A 1 99 ? 1.344 7.065 2.405 1.00 78.88 99 GLU A N 1
ATOM 737 C CA . GLU A 1 99 ? 0.334 8.098 2.684 1.00 78.88 99 GLU A CA 1
ATOM 738 C C . GLU A 1 99 ? -1.052 7.488 2.961 1.00 78.88 99 GLU A C 1
ATOM 740 O O . GLU A 1 99 ? -1.749 7.903 3.895 1.00 78.88 99 GLU A O 1
ATOM 745 N N . LYS A 1 100 ? -1.434 6.447 2.208 1.00 74.19 100 LYS A N 1
ATOM 746 C CA . LYS A 1 100 ? -2.664 5.677 2.458 1.00 74.19 100 LYS A CA 1
ATOM 747 C C . LYS A 1 100 ? -2.629 4.973 3.817 1.00 74.19 100 LYS A C 1
ATOM 749 O O . LYS A 1 100 ? -3.579 5.130 4.579 1.00 74.19 100 LYS A O 1
ATOM 754 N N . ILE A 1 101 ? -1.520 4.309 4.168 1.00 72.75 101 ILE A N 1
ATOM 755 C CA . ILE A 1 101 ? -1.332 3.685 5.493 1.00 72.75 101 ILE A CA 1
ATOM 756 C C . ILE A 1 101 ? -1.501 4.716 6.615 1.00 72.75 101 ILE A C 1
ATOM 758 O O . ILE A 1 101 ? -2.210 4.457 7.587 1.00 72.75 101 ILE A O 1
ATOM 762 N N . GLU A 1 102 ? -0.882 5.892 6.491 1.00 73.88 102 GLU A N 1
ATOM 763 C CA . GLU A 1 102 ? -1.032 6.958 7.484 1.00 73.88 102 GLU A CA 1
ATOM 764 C C . GLU A 1 102 ? -2.469 7.478 7.597 1.00 73.88 102 GLU A C 1
ATOM 766 O O . GLU A 1 102 ? -2.913 7.812 8.696 1.00 73.88 102 GLU A O 1
ATOM 771 N N . THR A 1 103 ? -3.182 7.579 6.477 1.00 83.50 103 THR A N 1
ATOM 772 C CA . THR A 1 103 ? -4.560 8.081 6.435 1.00 83.50 103 THR A CA 1
ATOM 773 C C . THR A 1 103 ? -5.516 7.083 7.085 1.00 83.50 103 THR A C 1
ATOM 775 O O . THR A 1 103 ? -6.236 7.446 8.013 1.00 83.50 103 THR A O 1
ATOM 778 N N . GLU A 1 104 ? -5.444 5.805 6.708 1.00 78.19 104 GLU A N 1
ATOM 779 C CA . GLU A 1 104 ? -6.275 4.750 7.300 1.00 78.19 104 GLU A CA 1
ATOM 780 C C . GLU A 1 104 ? -5.959 4.523 8.788 1.00 78.19 104 GLU A C 1
ATOM 782 O O . GLU A 1 104 ? -6.862 4.271 9.585 1.00 78.19 104 GLU A O 1
ATOM 787 N N . ALA A 1 105 ? -4.701 4.695 9.214 1.00 72.75 105 ALA A N 1
ATOM 788 C CA . ALA A 1 105 ? -4.339 4.667 10.632 1.00 72.75 105 ALA A CA 1
ATOM 789 C C . ALA A 1 105 ? -4.935 5.849 11.427 1.00 72.75 105 ALA A C 1
ATOM 791 O O . ALA A 1 105 ? -5.335 5.675 12.583 1.00 72.75 105 ALA A O 1
ATOM 792 N N . LYS A 1 106 ? -5.023 7.045 10.823 1.00 82.94 106 LYS A N 1
ATOM 793 C CA . LYS A 1 106 ? -5.684 8.218 11.426 1.00 82.94 106 LYS A CA 1
ATOM 794 C C . LYS A 1 106 ? -7.196 7.992 11.545 1.00 82.94 106 LYS A C 1
ATOM 796 O O . LYS A 1 106 ? -7.743 8.261 12.614 1.00 82.94 106 LYS A O 1
ATOM 801 N N . GLU A 1 107 ? -7.841 7.449 10.511 1.00 86.19 107 GLU A N 1
ATOM 802 C CA . GLU A 1 107 ? -9.271 7.091 10.522 1.00 86.19 107 GLU A CA 1
ATOM 803 C C . GLU A 1 107 ? -9.591 6.021 11.578 1.00 86.19 107 GLU A C 1
ATOM 805 O O . GLU A 1 107 ? -10.480 6.226 12.405 1.00 86.19 107 GLU A O 1
ATOM 810 N N . LEU A 1 108 ? -8.815 4.930 11.636 1.00 83.44 108 LEU A N 1
ATOM 811 C CA . LEU A 1 108 ? -8.966 3.875 12.647 1.00 83.44 108 LEU A CA 1
ATOM 812 C C . LEU A 1 108 ? -8.867 4.438 14.072 1.00 83.44 108 LEU A C 1
ATOM 814 O O . LEU A 1 108 ? -9.696 4.136 14.931 1.00 83.44 108 LEU A O 1
ATOM 818 N N . ASN A 1 109 ? -7.870 5.290 14.328 1.00 75.06 109 ASN A N 1
ATOM 819 C CA . ASN A 1 109 ? -7.709 5.928 15.631 1.00 75.06 109 ASN A CA 1
ATOM 820 C C . ASN A 1 109 ? -8.885 6.864 15.961 1.00 75.06 109 ASN A C 1
ATOM 822 O O . ASN A 1 109 ? -9.349 6.870 17.099 1.00 75.06 109 ASN A O 1
ATOM 826 N N . GLN A 1 110 ? -9.410 7.619 14.989 1.00 87.88 110 GLN A N 1
ATOM 827 C CA . GLN A 1 110 ? -10.617 8.428 15.191 1.00 87.88 110 GLN A CA 1
ATOM 828 C C . GLN A 1 110 ? -11.844 7.562 15.510 1.00 87.88 110 GLN A C 1
ATOM 830 O O . GLN A 1 110 ? -12.586 7.904 16.432 1.00 87.88 110 GLN A O 1
ATOM 835 N N . ASN A 1 111 ? -12.035 6.426 14.827 1.00 81.00 111 ASN A N 1
ATOM 836 C CA . ASN A 1 111 ? -13.147 5.518 15.118 1.00 81.00 111 ASN A CA 1
ATOM 837 C C . ASN A 1 111 ? -13.057 4.965 16.553 1.00 81.00 111 ASN A C 1
ATOM 839 O O . ASN A 1 111 ? -14.006 5.090 17.327 1.00 81.00 111 ASN A O 1
ATOM 843 N N . ILE A 1 112 ? -11.874 4.491 16.963 1.00 81.88 112 ILE A N 1
ATOM 844 C CA . ILE A 1 112 ? -11.615 4.021 18.334 1.00 81.88 112 ILE A CA 1
ATOM 845 C C . ILE A 1 112 ? -11.925 5.116 19.373 1.00 81.88 112 ILE A C 1
ATOM 847 O O . ILE A 1 112 ? -12.584 4.840 20.375 1.00 81.88 112 ILE A O 1
ATOM 851 N N . GLN A 1 113 ? -11.502 6.367 19.151 1.00 84.56 113 GLN A N 1
ATOM 852 C CA . GLN A 1 113 ? -11.798 7.481 20.069 1.00 84.56 113 GLN A CA 1
ATOM 853 C C . GLN A 1 113 ? -13.304 7.789 20.153 1.00 84.56 113 GLN A C 1
ATOM 855 O O . GLN A 1 113 ? -13.822 8.058 21.242 1.00 84.56 113 GLN A O 1
ATOM 860 N N . ASN A 1 114 ? -14.022 7.704 19.030 1.00 87.56 114 ASN A N 1
ATOM 861 C CA . ASN A 1 114 ? -15.470 7.905 18.982 1.00 87.56 114 ASN A CA 1
ATOM 862 C C . ASN A 1 114 ? -16.214 6.783 19.728 1.00 87.56 114 ASN A C 1
ATOM 864 O O . ASN A 1 114 ? -17.038 7.076 20.597 1.00 87.56 114 ASN A O 1
ATOM 868 N N . GLN A 1 115 ? -15.872 5.516 19.474 1.00 82.38 115 GLN A N 1
ATOM 869 C CA . GLN A 1 115 ? -16.438 4.355 20.173 1.00 82.38 115 GLN A CA 1
ATOM 870 C C . GLN A 1 115 ? -16.155 4.397 21.683 1.00 82.38 115 GLN A C 1
ATOM 872 O O . GLN A 1 115 ? -17.062 4.184 22.485 1.00 82.38 115 GLN A O 1
ATOM 877 N N . LEU A 1 116 ? -14.930 4.742 22.103 1.00 80.56 116 LEU A N 1
ATOM 878 C CA . LEU A 1 116 ? -14.592 4.922 23.523 1.00 80.56 116 LEU A CA 1
ATOM 879 C C . LEU A 1 116 ? -15.400 6.053 24.174 1.00 80.56 116 LEU A C 1
ATOM 881 O O . LEU A 1 116 ? -15.797 5.944 25.337 1.00 80.56 116 LEU A O 1
ATOM 885 N N . THR A 1 117 ? -15.666 7.130 23.434 1.00 86.25 117 THR A N 1
ATOM 886 C CA . THR A 1 117 ? -16.505 8.235 23.912 1.00 86.25 117 THR A CA 1
ATOM 887 C C . THR A 1 117 ? -17.962 7.798 24.082 1.00 86.25 117 THR A C 1
ATOM 889 O O . THR A 1 117 ? -18.567 8.137 25.099 1.00 86.25 117 THR A O 1
ATOM 892 N N . GLN A 1 118 ? -18.498 6.997 23.155 1.00 86.00 118 GLN A N 1
ATOM 893 C CA . GLN A 1 118 ? -19.840 6.414 23.261 1.00 86.00 118 GLN A CA 1
ATOM 894 C C . GLN A 1 118 ? -19.948 5.431 24.434 1.00 86.00 118 GLN A C 1
ATOM 896 O O . GLN A 1 118 ? -20.781 5.649 25.306 1.00 86.00 118 GLN A O 1
ATOM 901 N N . ILE A 1 119 ? -19.041 4.451 24.561 1.00 82.06 119 ILE A N 1
ATOM 902 C CA . ILE A 1 119 ? -19.009 3.516 25.707 1.00 82.06 119 ILE A CA 1
ATOM 903 C C . ILE A 1 119 ? -18.982 4.277 27.042 1.00 82.06 119 ILE A C 1
ATOM 905 O O . ILE A 1 119 ? -19.651 3.893 28.001 1.00 82.06 119 ILE A O 1
ATOM 909 N N . LYS A 1 120 ? -18.217 5.374 27.124 1.00 80.19 120 LYS A N 1
ATOM 910 C CA . LYS A 1 120 ? -18.167 6.220 28.323 1.00 80.19 120 LYS A CA 1
ATOM 911 C C . LYS A 1 120 ? -19.505 6.914 28.603 1.00 80.19 120 LYS A C 1
ATOM 913 O O . LYS A 1 120 ? -19.884 7.015 29.768 1.00 80.19 120 LYS A O 1
ATOM 918 N N . GLN A 1 121 ? -20.191 7.419 27.577 1.00 86.56 121 GLN A N 1
ATOM 919 C CA . GLN A 1 121 ? -21.508 8.048 27.719 1.00 86.56 121 GLN A CA 1
ATOM 920 C C . GLN A 1 121 ? -22.572 7.027 28.129 1.00 86.56 121 GLN A C 1
ATOM 922 O O . GLN A 1 121 ? -23.291 7.274 29.097 1.00 86.56 121 GLN A O 1
ATOM 927 N N . ASP A 1 122 ? -22.600 5.864 27.482 1.00 82.62 122 ASP A N 1
ATOM 928 C CA . ASP A 1 122 ? -23.517 4.776 27.811 1.00 82.62 122 ASP A CA 1
ATOM 929 C C . ASP A 1 122 ? -23.284 4.309 29.248 1.00 82.62 122 ASP A C 1
ATOM 931 O O . ASP A 1 122 ? -24.217 4.294 30.044 1.00 82.62 122 ASP A O 1
ATOM 935 N N . LEU A 1 123 ? -22.037 4.043 29.657 1.00 82.56 123 LEU A N 1
ATOM 936 C CA . LEU A 1 123 ? -21.729 3.650 31.036 1.00 82.56 123 LEU A CA 1
ATOM 937 C C . LEU A 1 123 ? -22.228 4.677 32.070 1.00 82.56 123 LEU A C 1
ATOM 939 O O . LEU A 1 123 ? -22.742 4.282 33.116 1.00 82.56 123 LEU A O 1
ATOM 943 N N . LEU A 1 124 ? -22.118 5.980 31.783 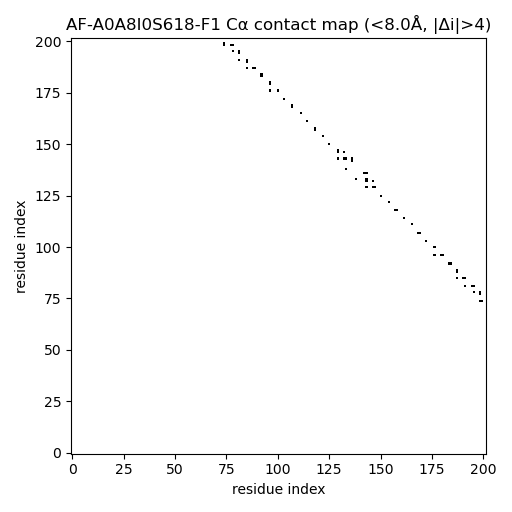1.00 83.12 124 LEU A N 1
ATOM 944 C CA . LEU A 1 124 ? -22.659 7.033 32.651 1.00 83.12 124 LEU A CA 1
ATOM 945 C C . LEU A 1 124 ? -24.193 6.982 32.720 1.00 83.12 124 LEU A C 1
ATOM 947 O O . LEU A 1 124 ? -24.740 6.992 33.822 1.00 83.12 124 LEU A O 1
ATOM 951 N N . GLN A 1 125 ? -24.883 6.848 31.582 1.00 86.75 125 GLN A N 1
ATOM 952 C CA . GLN A 1 125 ? -26.345 6.710 31.544 1.00 86.75 125 GLN A CA 1
ATOM 953 C C . GLN A 1 125 ? -26.823 5.453 32.287 1.00 86.75 125 GLN A C 1
ATOM 955 O O . GLN A 1 125 ? -27.740 5.528 33.102 1.00 86.75 125 GLN A O 1
ATOM 960 N N . ARG A 1 126 ? -26.160 4.307 32.088 1.00 79.94 126 ARG A N 1
ATOM 961 C CA . ARG A 1 126 ? -26.455 3.045 32.791 1.00 79.94 126 ARG A CA 1
ATOM 962 C C . ARG A 1 126 ? -26.290 3.192 34.310 1.00 79.94 126 ARG A C 1
ATOM 964 O O . ARG A 1 126 ? -27.129 2.717 35.075 1.00 79.94 126 ARG A O 1
ATOM 971 N N . ILE A 1 127 ? -25.255 3.905 34.766 1.00 79.88 127 ILE A N 1
ATOM 972 C CA . ILE A 1 127 ? -25.064 4.237 36.190 1.00 79.88 127 ILE A CA 1
ATOM 973 C C . ILE A 1 127 ? -26.208 5.123 36.713 1.00 79.88 127 ILE A C 1
ATOM 975 O O . ILE A 1 127 ? -26.689 4.896 37.826 1.00 79.88 127 ILE A O 1
ATOM 979 N N . GLU A 1 128 ? -26.678 6.101 35.936 1.00 84.31 128 GLU A N 1
ATOM 980 C CA . GLU A 1 128 ? -27.827 6.941 36.304 1.00 84.31 128 GLU A CA 1
ATOM 981 C C . GLU A 1 128 ? -29.144 6.152 36.373 1.00 84.31 128 GLU A C 1
ATOM 983 O O . GLU A 1 128 ? -29.924 6.360 37.309 1.00 84.31 128 GLU A O 1
ATOM 988 N N . VAL A 1 129 ? -29.371 5.198 35.463 1.00 83.94 129 VAL A N 1
ATOM 989 C CA . VAL A 1 129 ? -30.515 4.268 35.504 1.00 83.94 129 VAL A CA 1
ATOM 990 C C . VAL A 1 129 ? -30.482 3.420 36.779 1.00 83.94 129 VAL A C 1
ATOM 992 O O . VAL A 1 129 ? -31.450 3.437 37.543 1.00 83.94 129 VAL A O 1
ATOM 995 N N . ILE A 1 130 ? -29.352 2.765 37.076 1.00 78.62 130 ILE A N 1
ATOM 996 C CA . ILE A 1 130 ? -29.172 1.952 38.295 1.00 78.62 130 ILE A CA 1
ATOM 997 C C . ILE A 1 130 ? -29.397 2.800 39.554 1.00 78.62 130 ILE A C 1
ATOM 999 O O . ILE A 1 130 ? -30.101 2.380 40.474 1.00 78.62 130 ILE A O 1
ATOM 1003 N N . LYS A 1 131 ? -28.835 4.014 39.601 1.00 79.12 131 LYS A N 1
ATOM 1004 C CA . LYS A 1 131 ? -28.994 4.946 40.727 1.00 79.12 131 LYS A CA 1
ATOM 1005 C C . LYS A 1 131 ? -30.450 5.380 40.908 1.00 79.12 131 LYS A C 1
ATOM 1007 O O . LYS A 1 131 ? -30.917 5.491 42.039 1.00 79.12 131 LYS A O 1
ATOM 1012 N N . SER A 1 132 ? -31.173 5.600 39.813 1.00 82.88 132 SER A N 1
ATOM 1013 C CA . SER A 1 132 ? -32.590 5.975 39.842 1.00 82.88 132 SER A CA 1
ATOM 1014 C C . SER A 1 132 ? -33.459 4.824 40.349 1.00 82.88 132 SER A C 1
ATOM 1016 O O . SER A 1 132 ? -34.278 5.030 41.242 1.00 82.88 132 SER A O 1
ATOM 1018 N N . GLN A 1 133 ? -33.215 3.603 39.863 1.00 77.12 133 GLN A N 1
ATOM 1019 C CA . GLN A 1 133 ? -33.909 2.387 40.300 1.00 77.12 133 GLN A CA 1
ATOM 1020 C C . GLN A 1 133 ? -33.621 2.036 41.767 1.00 77.12 133 GLN A C 1
ATOM 1022 O O . GLN A 1 133 ? -34.530 1.613 42.482 1.00 77.12 133 GLN A O 1
ATOM 1027 N N . LEU A 1 134 ? -32.393 2.268 42.245 1.00 74.25 134 LEU A N 1
ATOM 1028 C CA . LEU A 1 134 ? -32.032 2.119 43.658 1.00 74.25 134 LEU A CA 1
ATOM 1029 C C . LEU A 1 134 ? -32.800 3.100 44.559 1.00 74.25 134 LEU A C 1
ATOM 1031 O O . LEU A 1 134 ? -33.200 2.726 45.655 1.00 74.25 134 LEU A O 1
ATOM 1035 N N . ASN A 1 135 ? -33.016 4.337 44.100 1.00 77.31 135 ASN A N 1
ATOM 1036 C CA . ASN A 1 135 ? -33.745 5.358 44.858 1.00 77.31 135 ASN A CA 1
ATOM 1037 C C . ASN A 1 135 ? -35.271 5.159 44.827 1.00 77.31 135 ASN A C 1
ATOM 1039 O O . ASN A 1 135 ? -35.951 5.562 45.769 1.00 77.31 135 ASN A O 1
ATOM 1043 N N . SER A 1 136 ? -35.823 4.579 43.753 1.00 74.94 136 SER A N 1
ATOM 1044 C CA . SER A 1 136 ? -37.264 4.318 43.630 1.00 74.94 136 SER A CA 1
ATOM 1045 C C . SER A 1 136 ? -37.703 2.992 44.255 1.00 74.94 136 SER A C 1
ATOM 1047 O O . SER A 1 136 ? -38.847 2.873 44.689 1.00 74.94 136 SER A O 1
ATOM 1049 N N . SER A 1 137 ? -36.820 1.990 44.303 1.00 65.19 137 SER A N 1
ATOM 1050 C CA . SER A 1 137 ? -37.101 0.719 44.969 1.00 65.19 137 SER A CA 1
ATOM 1051 C C . SER A 1 137 ? -36.982 0.885 46.485 1.00 65.19 137 SER A C 1
ATOM 1053 O O . SER A 1 137 ? -35.925 1.252 46.995 1.00 65.19 137 SER A O 1
ATOM 1055 N N . GLN A 1 138 ? -38.040 0.565 47.235 1.00 59.12 138 GLN A N 1
ATOM 1056 C CA . GLN A 1 138 ? -38.037 0.584 48.706 1.00 59.12 138 GLN A CA 1
ATOM 1057 C C . GLN A 1 138 ? -37.263 -0.618 49.297 1.00 59.12 138 GLN A C 1
ATOM 1059 O O . GLN A 1 138 ? -37.793 -1.398 50.083 1.00 59.12 138 GLN A O 1
ATOM 1064 N N . GLY A 1 139 ? -35.997 -0.786 48.902 1.00 58.56 139 GLY A N 1
ATOM 1065 C CA . GLY A 1 139 ? -35.097 -1.837 49.389 1.00 58.56 139 GLY A CA 1
ATOM 1066 C C . GLY A 1 139 ? -35.266 -3.210 48.727 1.00 58.56 139 GLY A C 1
ATOM 1067 O O . GLY A 1 139 ? -34.760 -4.203 49.256 1.00 58.56 139 GLY A O 1
ATOM 1068 N N . ASN A 1 140 ? -35.950 -3.309 47.583 1.00 68.69 140 ASN A N 1
ATOM 1069 C CA . ASN A 1 140 ? -36.264 -4.596 46.968 1.00 68.69 140 ASN A CA 1
ATOM 1070 C C . ASN A 1 140 ? -35.061 -5.142 46.168 1.00 68.69 140 ASN A C 1
ATOM 1072 O O . ASN A 1 140 ? -34.936 -4.952 44.957 1.00 68.69 140 ASN A O 1
ATOM 1076 N N . LEU A 1 141 ? -34.157 -5.858 46.851 1.00 73.19 141 LEU A N 1
ATOM 1077 C CA . LEU A 1 141 ? -32.923 -6.447 46.287 1.00 73.19 141 LEU A CA 1
ATOM 1078 C C . LEU A 1 141 ? -33.131 -7.248 44.985 1.00 73.19 141 LEU A C 1
ATOM 1080 O O . LEU A 1 141 ? -32.212 -7.361 44.173 1.00 73.19 141 LEU A O 1
ATOM 1084 N N . PHE A 1 142 ? -34.326 -7.806 44.774 1.00 76.25 142 PHE A N 1
ATOM 1085 C CA . PHE A 1 142 ? -34.686 -8.529 43.555 1.00 76.25 142 PHE A CA 1
ATOM 1086 C C . PHE A 1 142 ? -34.770 -7.618 42.317 1.00 76.25 142 PHE A C 1
ATOM 1088 O O . PHE A 1 142 ? -34.284 -7.991 41.250 1.00 76.25 142 PHE A O 1
ATOM 1095 N N . GLU A 1 143 ? -35.325 -6.411 42.457 1.00 75.88 143 GLU A N 1
ATOM 1096 C CA . GLU A 1 143 ? -35.410 -5.418 41.377 1.00 75.88 143 GLU A CA 1
ATOM 1097 C C . GLU A 1 143 ? -34.013 -4.919 41.000 1.00 75.88 143 GLU A C 1
ATOM 1099 O O . GLU A 1 143 ? -33.637 -4.975 39.829 1.00 75.88 143 GLU A O 1
ATOM 1104 N N . LEU A 1 144 ? -33.200 -4.554 41.999 1.00 75.12 144 LEU A N 1
ATOM 1105 C CA . LEU A 1 144 ? -31.809 -4.128 41.807 1.00 75.12 144 LEU A CA 1
ATOM 1106 C C . LEU A 1 144 ? -30.962 -5.204 41.104 1.00 75.12 144 LEU A C 1
ATOM 1108 O O . LEU A 1 144 ? -30.165 -4.894 40.220 1.00 75.12 144 LEU A O 1
ATOM 1112 N N . LYS A 1 145 ? -31.151 -6.482 41.455 1.00 79.62 145 LYS A N 1
ATOM 1113 C CA . LYS A 1 145 ? -30.476 -7.609 40.793 1.00 79.62 145 LYS A CA 1
ATOM 1114 C C . LYS A 1 145 ? -30.857 -7.724 39.314 1.00 79.62 145 LYS A C 1
ATOM 1116 O O . LYS A 1 145 ? -29.992 -8.008 38.486 1.00 79.62 145 LYS A O 1
ATOM 1121 N N . ASN A 1 146 ? -32.130 -7.523 38.977 1.00 81.94 146 ASN A N 1
ATOM 1122 C CA . ASN A 1 146 ? -32.610 -7.610 37.597 1.00 81.94 146 ASN A CA 1
ATOM 1123 C C . ASN A 1 146 ? -32.161 -6.400 36.764 1.00 81.94 146 ASN A C 1
ATOM 1125 O O . ASN A 1 146 ? -31.737 -6.583 35.622 1.00 81.94 146 ASN A O 1
ATOM 1129 N N . ALA A 1 147 ? -32.165 -5.203 37.355 1.00 79.06 147 ALA A N 1
ATOM 1130 C CA . ALA A 1 147 ? -31.568 -3.995 36.790 1.00 79.06 147 ALA A CA 1
ATOM 1131 C C . ALA A 1 147 ? -30.090 -4.212 36.436 1.00 79.06 147 ALA A C 1
ATOM 1133 O O . ALA A 1 147 ? -29.723 -4.186 35.265 1.00 79.06 147 ALA A O 1
ATOM 1134 N N . LEU A 1 148 ? -29.260 -4.557 37.429 1.00 79.19 148 LEU A N 1
ATOM 1135 C CA . LEU A 1 148 ? -27.830 -4.823 37.238 1.00 79.19 148 LEU A CA 1
ATOM 1136 C C . LEU A 1 148 ? -27.563 -5.905 36.185 1.00 79.19 148 LEU A C 1
ATOM 1138 O O . LEU A 1 148 ? -26.645 -5.761 35.384 1.00 79.19 148 LEU A O 1
ATOM 1142 N N . LYS A 1 149 ? -28.366 -6.976 36.151 1.00 84.44 149 LYS A N 1
ATOM 1143 C CA . LYS A 1 149 ? -28.243 -8.025 35.128 1.00 84.44 149 LYS A CA 1
ATOM 1144 C C . LYS A 1 149 ? -28.560 -7.504 33.721 1.00 84.44 149 LYS A C 1
ATOM 1146 O O . LYS A 1 149 ? -27.900 -7.912 32.770 1.00 84.44 149 LYS A O 1
ATOM 1151 N N . THR A 1 150 ? -29.558 -6.634 33.589 1.00 86.38 150 THR A N 1
ATOM 1152 C CA . THR A 1 150 ? -29.957 -6.041 32.303 1.00 86.38 150 THR A CA 1
ATOM 1153 C C . THR A 1 150 ? -28.865 -5.111 31.786 1.00 86.38 150 THR A C 1
ATOM 1155 O O . THR A 1 150 ? -28.411 -5.273 30.656 1.00 86.38 150 THR A O 1
ATOM 1158 N N . GLU A 1 151 ? -28.368 -4.220 32.645 1.00 79.88 151 GLU A N 1
ATOM 1159 C CA . GLU A 1 151 ? -27.307 -3.275 32.293 1.00 79.88 151 GLU A CA 1
ATOM 1160 C C . GLU A 1 151 ? -25.976 -3.969 31.984 1.00 79.88 151 GLU A C 1
ATOM 1162 O O . GLU A 1 151 ? -25.301 -3.608 31.022 1.00 79.88 151 GLU A O 1
ATOM 1167 N N . LEU A 1 152 ? -25.617 -5.014 32.740 1.00 79.12 152 LEU A N 1
ATOM 1168 C CA . LEU A 1 152 ? -24.415 -5.806 32.473 1.00 79.12 152 LEU A CA 1
ATOM 1169 C C . LEU A 1 152 ? -24.508 -6.558 31.138 1.00 79.12 152 LEU A C 1
ATOM 1171 O O . LEU A 1 152 ? -23.537 -6.576 30.387 1.00 79.12 152 LEU A O 1
ATOM 1175 N N . ASN A 1 153 ? -25.660 -7.164 30.829 1.00 85.62 153 ASN A N 1
ATOM 1176 C CA . ASN A 1 153 ? -25.869 -7.860 29.557 1.00 85.62 153 ASN A CA 1
ATOM 1177 C C . ASN A 1 153 ? -25.743 -6.906 28.363 1.00 85.62 153 ASN A C 1
ATOM 1179 O O . ASN A 1 153 ? -25.088 -7.244 27.381 1.00 85.62 153 ASN A O 1
ATOM 1183 N N . ALA A 1 154 ? -26.344 -5.721 28.453 1.00 85.44 154 ALA A N 1
ATOM 1184 C CA . ALA A 1 154 ? -26.301 -4.749 27.371 1.00 85.44 154 ALA A CA 1
ATOM 1185 C C . ALA A 1 154 ? -24.904 -4.103 27.230 1.00 85.44 154 ALA A C 1
ATOM 1187 O O . ALA A 1 154 ? -24.433 -3.942 26.112 1.00 85.44 154 ALA A O 1
ATOM 1188 N N . LEU A 1 155 ? -24.164 -3.879 28.326 1.00 80.81 155 LEU A N 1
ATOM 1189 C CA . LEU A 1 155 ? -22.745 -3.489 28.257 1.00 80.81 155 LEU A CA 1
ATOM 1190 C C . LEU A 1 155 ? -21.868 -4.563 27.575 1.00 80.81 155 LEU A C 1
ATOM 1192 O O . LEU A 1 155 ? -20.929 -4.234 26.851 1.00 80.81 155 LEU A O 1
ATOM 1196 N N . ILE A 1 156 ? -22.163 -5.853 27.791 1.00 78.50 156 ILE A N 1
ATOM 1197 C CA . ILE A 1 156 ? -21.496 -6.963 27.087 1.00 78.50 156 ILE A CA 1
ATOM 1198 C C . ILE A 1 156 ? -21.824 -6.930 25.586 1.00 78.50 156 ILE A C 1
ATOM 1200 O O . ILE A 1 156 ? -20.943 -7.201 24.767 1.00 78.50 156 ILE A O 1
ATOM 1204 N N . GLU A 1 157 ? -23.057 -6.586 25.213 1.00 88.12 157 GLU A N 1
ATOM 1205 C CA . GLU A 1 157 ? -23.480 -6.439 23.816 1.00 88.12 157 GLU A CA 1
ATOM 1206 C C . GLU A 1 157 ? -22.769 -5.262 23.126 1.00 88.12 157 GLU A C 1
ATOM 1208 O O . GLU A 1 157 ? -22.163 -5.464 22.070 1.00 88.12 157 GLU A O 1
ATOM 1213 N N . ASP A 1 158 ? -22.719 -4.087 23.762 1.00 82.62 158 ASP A N 1
ATOM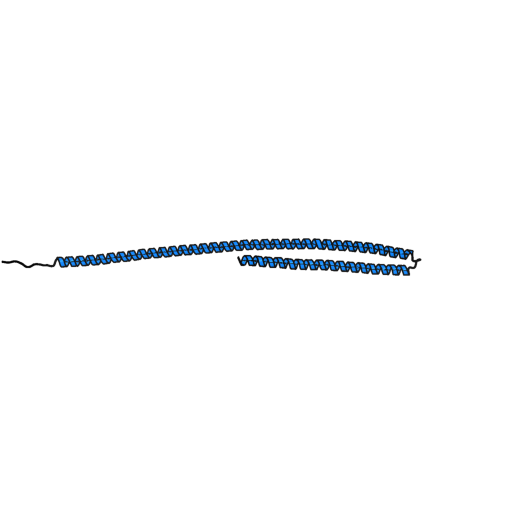 1214 C CA . ASP A 1 158 ? -21.998 -2.904 23.263 1.00 82.62 158 ASP A CA 1
ATOM 1215 C C . ASP A 1 158 ? -20.506 -3.207 23.043 1.00 82.62 158 ASP A C 1
ATOM 1217 O O . ASP A 1 158 ? -19.943 -2.929 21.980 1.00 82.62 158 ASP A O 1
ATOM 1221 N N . LEU A 1 159 ? -19.861 -3.853 24.024 1.00 81.88 159 LEU A N 1
ATOM 1222 C CA . LEU A 1 159 ? -18.453 -4.247 23.939 1.00 81.88 159 LEU A CA 1
ATOM 1223 C C . LEU A 1 159 ? -18.211 -5.291 22.835 1.00 81.88 159 LEU A C 1
ATOM 1225 O O . LEU A 1 159 ? -17.198 -5.234 22.136 1.00 81.88 159 LEU A O 1
ATOM 1229 N N . THR A 1 160 ? -19.146 -6.228 22.647 1.00 85.25 160 THR A N 1
ATOM 1230 C CA . THR A 1 160 ? -19.085 -7.230 21.570 1.00 85.25 160 THR A CA 1
ATOM 1231 C C . THR A 1 160 ? -19.204 -6.568 20.198 1.00 85.25 160 THR A C 1
ATOM 1233 O O . THR A 1 160 ? -18.465 -6.923 19.277 1.00 85.25 160 THR A O 1
ATOM 1236 N N . LYS A 1 161 ? -20.090 -5.575 20.063 1.00 89.50 161 LYS A N 1
ATOM 1237 C CA . LYS A 1 161 ? -20.260 -4.787 18.840 1.00 89.50 161 LYS A CA 1
ATOM 1238 C C . LYS A 1 161 ? -18.991 -4.002 18.503 1.00 89.50 161 LYS A C 1
ATOM 1240 O O . LYS A 1 161 ? -18.474 -4.162 17.400 1.00 89.50 161 LYS A O 1
ATOM 1245 N N . VAL A 1 162 ? -18.429 -3.262 19.461 1.00 83.31 162 VAL A N 1
ATOM 1246 C CA . VAL A 1 162 ? -17.167 -2.520 19.276 1.00 83.31 162 VAL A CA 1
ATOM 1247 C C . VAL A 1 162 ? -16.003 -3.456 18.938 1.00 83.31 162 VAL A C 1
ATOM 1249 O O . VAL A 1 162 ? -15.236 -3.176 18.019 1.00 83.31 162 VAL A O 1
ATOM 1252 N N . SER A 1 163 ? -15.903 -4.620 19.591 1.00 74.81 163 SER A N 1
ATOM 1253 C CA . SER A 1 163 ? -14.885 -5.623 19.248 1.00 74.81 163 SER A CA 1
ATOM 1254 C C . SER A 1 163 ? -15.034 -6.169 17.824 1.00 74.81 163 SER A C 1
ATOM 1256 O O . SER A 1 163 ? -14.025 -6.532 17.214 1.00 74.81 163 SER A O 1
ATOM 1258 N N . LYS A 1 164 ? -16.263 -6.269 17.304 1.00 89.56 164 LYS A N 1
ATOM 1259 C CA . LYS A 1 164 ? -16.522 -6.698 15.928 1.00 89.56 164 LYS A CA 1
ATOM 1260 C C . LYS A 1 164 ? -16.177 -5.596 14.928 1.00 89.56 164 LYS A C 1
ATOM 1262 O O . LYS A 1 164 ? -15.438 -5.868 13.991 1.00 89.56 164 LYS A O 1
ATOM 1267 N N . GLU A 1 165 ? -16.649 -4.373 15.156 1.00 84.56 165 GLU A N 1
ATOM 1268 C CA . GLU A 1 165 ? -16.371 -3.215 14.296 1.00 84.56 165 GLU A CA 1
ATOM 1269 C C . GLU A 1 165 ? -14.858 -2.962 14.183 1.00 84.56 165 GLU A C 1
ATOM 1271 O O . GLU A 1 165 ? -14.331 -2.907 13.077 1.00 84.56 165 GLU A O 1
ATOM 1276 N N . LEU A 1 166 ? -14.124 -2.976 15.303 1.00 80.94 166 LEU A N 1
ATOM 1277 C CA . LEU A 1 166 ? -12.660 -2.859 15.311 1.00 80.94 166 LEU A CA 1
ATOM 1278 C C . LEU A 1 166 ? -11.964 -3.969 14.498 1.00 80.94 166 LEU A C 1
ATOM 1280 O O . LEU A 1 166 ? -10.977 -3.722 13.804 1.00 80.94 166 LEU A O 1
ATOM 1284 N N . LYS A 1 167 ? -12.462 -5.208 14.581 1.00 78.62 167 LYS A N 1
ATOM 1285 C CA . LYS A 1 167 ? -11.925 -6.337 13.808 1.00 78.62 167 LYS A CA 1
ATOM 1286 C C . LYS A 1 167 ? -12.202 -6.174 12.312 1.00 78.62 167 LYS A C 1
ATOM 1288 O O . LYS A 1 167 ? -11.329 -6.496 11.500 1.00 78.62 167 LYS A O 1
ATOM 1293 N N . ASP A 1 168 ? -13.396 -5.715 11.957 1.00 88.62 168 ASP A N 1
ATOM 1294 C CA . ASP A 1 168 ? -13.811 -5.518 10.571 1.00 88.62 168 ASP A CA 1
ATOM 1295 C C . ASP A 1 168 ? -13.017 -4.355 9.936 1.00 88.62 168 ASP A C 1
ATOM 1297 O O . ASP A 1 168 ? -12.493 -4.530 8.836 1.00 88.62 168 ASP A O 1
ATOM 1301 N N . ASP A 1 169 ? -12.790 -3.248 10.654 1.00 81.94 169 ASP A N 1
ATOM 1302 C CA . ASP A 1 169 ? -11.933 -2.129 10.220 1.00 81.94 169 ASP A CA 1
ATOM 1303 C C . ASP A 1 169 ? -10.485 -2.575 9.962 1.00 81.94 169 ASP A C 1
ATOM 1305 O O . ASP A 1 169 ? -9.953 -2.378 8.867 1.00 81.94 169 ASP A O 1
ATOM 1309 N N . ILE A 1 170 ? -9.850 -3.255 10.928 1.00 76.38 170 ILE A N 1
ATOM 1310 C CA . ILE A 1 170 ? -8.483 -3.794 10.774 1.00 76.38 170 ILE A CA 1
ATOM 1311 C C . ILE A 1 170 ? -8.398 -4.750 9.571 1.00 76.38 170 ILE A C 1
ATOM 1313 O O . ILE A 1 170 ? -7.406 -4.755 8.834 1.00 76.38 170 ILE A O 1
ATOM 1317 N N . SER A 1 171 ? -9.445 -5.548 9.343 1.00 81.88 171 SER A N 1
ATOM 1318 C CA . SER A 1 171 ? -9.516 -6.465 8.201 1.00 81.88 171 SER A CA 1
ATOM 1319 C C . SER A 1 171 ? -9.625 -5.712 6.872 1.00 81.88 171 SER A C 1
ATOM 1321 O O . SER A 1 171 ? -8.930 -6.065 5.918 1.00 81.88 171 SER A O 1
ATOM 1323 N N . GLN A 1 172 ? -10.440 -4.653 6.802 1.00 87.06 172 GLN A N 1
ATOM 1324 C CA . GLN A 1 172 ? -10.565 -3.814 5.606 1.00 87.06 172 GLN A CA 1
ATOM 1325 C C . GLN A 1 172 ? -9.252 -3.103 5.270 1.00 87.06 172 GLN A C 1
ATOM 1327 O O . GLN A 1 172 ? -8.827 -3.153 4.119 1.00 87.06 172 GLN A O 1
ATOM 1332 N N . ILE A 1 173 ? -8.573 -2.526 6.266 1.00 78.00 173 ILE A N 1
ATOM 1333 C CA . ILE A 1 173 ? -7.255 -1.888 6.115 1.00 78.00 173 ILE A CA 1
ATOM 1334 C C . ILE A 1 173 ? -6.234 -2.885 5.540 1.00 78.00 173 ILE A C 1
ATOM 1336 O O . ILE A 1 173 ? -5.506 -2.591 4.591 1.00 78.00 173 ILE A O 1
ATOM 1340 N N . SER A 1 174 ? -6.207 -4.117 6.063 1.00 71.69 174 SER A N 1
ATOM 1341 C CA . SER A 1 174 ? -5.320 -5.170 5.553 1.00 71.69 174 SER A CA 1
ATOM 1342 C C . SER A 1 174 ? -5.613 -5.542 4.090 1.00 71.69 174 SER A C 1
ATOM 1344 O O . SER A 1 174 ? -4.681 -5.680 3.292 1.00 71.69 174 SER A O 1
ATOM 1346 N N . VAL A 1 175 ? -6.892 -5.669 3.719 1.00 82.62 175 VAL A N 1
ATOM 1347 C CA . VAL A 1 175 ? -7.313 -5.990 2.344 1.00 82.62 175 VAL A CA 1
ATOM 1348 C C . VAL A 1 175 ? -6.991 -4.843 1.383 1.00 82.62 175 VAL A C 1
ATOM 1350 O O . VAL A 1 175 ? -6.339 -5.077 0.367 1.00 82.62 175 VAL A O 1
ATOM 1353 N N . LYS A 1 176 ? -7.351 -3.600 1.719 1.00 81.94 176 LYS A N 1
ATOM 1354 C CA . LYS A 1 176 ? -7.098 -2.424 0.873 1.00 81.94 176 LYS A CA 1
ATOM 1355 C C . LYS A 1 176 ? -5.611 -2.194 0.608 1.00 81.94 176 LYS A C 1
ATOM 1357 O O . LYS A 1 176 ? -5.240 -1.903 -0.531 1.00 81.94 176 LYS A O 1
ATOM 1362 N N . HIS A 1 177 ? -4.745 -2.357 1.612 1.00 75.06 177 HIS A N 1
ATOM 1363 C CA . HIS A 1 177 ? -3.297 -2.246 1.413 1.00 75.06 177 HIS A CA 1
ATOM 1364 C C . HIS A 1 177 ? -2.744 -3.355 0.519 1.00 75.06 177 HIS A C 1
ATOM 1366 O O . HIS A 1 177 ? -1.929 -3.079 -0.364 1.00 75.06 177 HIS A O 1
ATOM 1372 N N . LYS A 1 178 ? -3.219 -4.595 0.687 1.00 73.94 178 LYS A N 1
ATOM 1373 C CA . LYS A 1 1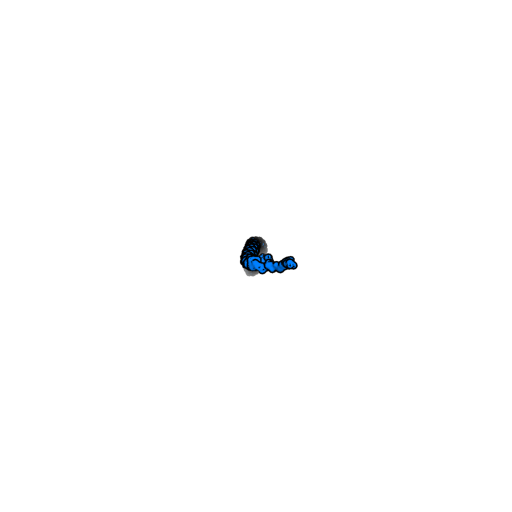78 ? -2.852 -5.708 -0.194 1.00 73.94 178 LYS A CA 1
ATOM 1374 C C . LYS A 1 178 ? -3.264 -5.430 -1.642 1.00 73.94 178 LYS A C 1
ATOM 1376 O O . LYS A 1 178 ? -2.438 -5.584 -2.539 1.00 73.94 178 LYS A O 1
ATOM 1381 N N . ASP A 1 179 ? -4.499 -4.995 -1.869 1.00 83.50 179 ASP A N 1
ATOM 1382 C CA . ASP A 1 179 ? -5.017 -4.727 -3.213 1.00 83.50 179 ASP A CA 1
ATOM 1383 C C . ASP A 1 179 ? -4.335 -3.509 -3.856 1.00 83.50 179 ASP A C 1
ATOM 1385 O O . ASP A 1 179 ? -3.995 -3.550 -5.039 1.00 83.50 179 ASP A O 1
ATOM 1389 N N . THR A 1 180 ? -4.033 -2.469 -3.068 1.00 75.38 180 THR A N 1
ATOM 1390 C CA . THR A 1 180 ? -3.253 -1.302 -3.513 1.00 75.38 180 THR A CA 1
ATOM 1391 C C . THR A 1 180 ? -1.852 -1.713 -3.962 1.00 75.38 180 THR A C 1
ATOM 1393 O O . THR A 1 180 ? -1.457 -1.363 -5.071 1.00 75.38 180 THR A O 1
ATOM 1396 N N . LEU A 1 181 ? -1.128 -2.504 -3.157 1.00 74.19 181 LEU A N 1
ATOM 1397 C CA . LEU A 1 181 ? 0.210 -3.008 -3.496 1.00 74.19 181 LEU A CA 1
ATOM 1398 C C . LEU A 1 181 ? 0.207 -3.930 -4.723 1.00 74.19 181 LEU A C 1
ATOM 1400 O O . LEU A 1 181 ? 1.107 -3.855 -5.557 1.00 74.19 181 LEU A O 1
ATOM 1404 N N . VAL A 1 182 ? -0.797 -4.801 -4.860 1.00 73.19 182 VAL A N 1
ATOM 1405 C CA . VAL A 1 182 ? -0.931 -5.682 -6.032 1.00 73.19 182 VAL A CA 1
ATOM 1406 C C . VAL A 1 182 ? -1.237 -4.869 -7.294 1.00 73.19 182 VAL A C 1
ATOM 1408 O O . VAL A 1 182 ? -0.651 -5.129 -8.348 1.00 73.19 182 VAL A O 1
ATOM 1411 N N . GLY A 1 183 ? -2.125 -3.876 -7.198 1.00 78.44 183 GLY A N 1
ATOM 1412 C CA . GLY A 1 183 ? -2.476 -2.987 -8.303 1.00 78.44 183 GLY A CA 1
ATOM 1413 C C . GLY A 1 183 ? -1.306 -2.113 -8.753 1.00 78.44 183 GLY A C 1
ATOM 1414 O O . GLY A 1 183 ? -1.022 -2.039 -9.950 1.00 78.44 183 GLY A O 1
ATOM 1415 N N . SER A 1 184 ? -0.591 -1.505 -7.805 1.00 74.19 184 SER A N 1
ATOM 1416 C CA . SER A 1 184 ? 0.553 -0.639 -8.087 1.00 74.19 184 SER A CA 1
ATOM 1417 C C . SER A 1 184 ? 1.745 -1.423 -8.639 1.00 74.19 184 SER A C 1
ATOM 1419 O O . SER A 1 184 ? 2.254 -1.067 -9.699 1.00 74.19 184 SER A O 1
ATOM 1421 N N . PHE A 1 185 ? 2.106 -2.565 -8.037 1.00 70.94 185 PHE A N 1
ATOM 1422 C CA . PHE A 1 185 ? 3.140 -3.457 -8.574 1.00 70.94 185 PHE A CA 1
ATOM 1423 C C . PHE A 1 185 ? 2.813 -3.923 -9.997 1.00 70.94 185 PHE A C 1
ATOM 1425 O O . PHE A 1 185 ? 3.686 -3.933 -10.867 1.00 70.94 185 PHE A O 1
ATOM 1432 N N . LYS A 1 186 ? 1.547 -4.281 -10.266 1.00 82.88 186 LYS A N 1
ATOM 1433 C CA . LYS A 1 186 ? 1.110 -4.646 -11.617 1.00 82.88 186 LYS A CA 1
ATOM 1434 C C . LYS A 1 186 ? 1.302 -3.480 -12.588 1.00 82.88 186 LYS A C 1
ATOM 1436 O O . LYS A 1 186 ? 1.873 -3.703 -13.651 1.00 82.88 186 LYS A O 1
ATOM 1441 N N . ARG A 1 187 ? 0.881 -2.267 -12.213 1.00 83.00 187 ARG A N 1
ATOM 1442 C CA . ARG A 1 187 ? 1.039 -1.052 -13.022 1.00 83.00 187 ARG A CA 1
ATOM 1443 C C . ARG A 1 187 ? 2.512 -0.756 -13.324 1.00 83.00 187 ARG A C 1
ATOM 1445 O O . ARG A 1 187 ? 2.850 -0.663 -14.497 1.00 83.00 187 ARG A O 1
ATOM 1452 N N . THR A 1 188 ? 3.390 -0.700 -12.321 1.00 75.62 188 THR A N 1
ATOM 1453 C CA . THR A 1 188 ? 4.833 -0.466 -12.524 1.00 75.62 188 THR A CA 1
ATOM 1454 C C . THR A 1 188 ? 5.458 -1.527 -13.429 1.00 75.62 188 THR A C 1
ATOM 1456 O O . THR A 1 188 ? 6.229 -1.209 -14.329 1.00 75.62 188 THR A O 1
ATOM 1459 N N . LYS A 1 189 ? 5.093 -2.802 -13.246 1.00 80.19 189 LYS A N 1
ATOM 1460 C CA . LYS A 1 189 ? 5.575 -3.904 -14.088 1.00 80.19 189 LYS A CA 1
ATOM 1461 C C . LYS A 1 189 ? 5.057 -3.795 -15.530 1.00 80.19 189 LYS A C 1
ATOM 1463 O O . LYS A 1 189 ? 5.816 -4.054 -16.458 1.00 80.19 189 LYS A O 1
ATOM 1468 N N . ASP A 1 190 ? 3.795 -3.418 -15.735 1.00 85.88 190 ASP A N 1
ATOM 1469 C CA . ASP A 1 190 ? 3.223 -3.218 -17.072 1.00 85.88 190 ASP A CA 1
ATOM 1470 C C . ASP A 1 190 ? 3.870 -1.992 -17.772 1.00 85.88 190 ASP A C 1
ATOM 1472 O O . ASP A 1 190 ? 4.245 -2.096 -18.939 1.00 85.88 190 ASP A O 1
ATOM 1476 N N . GLN A 1 191 ? 4.125 -0.889 -17.047 1.00 80.56 191 GLN A N 1
ATOM 1477 C CA . GLN A 1 191 ? 4.860 0.292 -17.540 1.00 80.56 191 GLN A CA 1
ATOM 1478 C C . GLN A 1 191 ? 6.316 -0.037 -17.915 1.00 80.56 191 GLN A C 1
ATOM 1480 O O . GLN A 1 191 ? 6.752 0.294 -19.016 1.00 80.56 191 GLN A O 1
ATOM 1485 N N . ALA A 1 192 ? 7.052 -0.749 -17.055 1.00 75.75 192 ALA A N 1
ATOM 1486 C CA . ALA A 1 192 ? 8.431 -1.164 -17.327 1.00 75.75 192 ALA A CA 1
ATOM 1487 C C . ALA A 1 192 ? 8.536 -2.091 -18.555 1.00 75.75 192 ALA A C 1
ATOM 1489 O O . ALA A 1 192 ? 9.479 -1.988 -19.339 1.00 75.75 192 ALA A O 1
ATOM 1490 N N . VAL A 1 193 ? 7.549 -2.974 -18.760 1.00 80.00 193 VAL A N 1
ATOM 1491 C CA . VAL A 1 193 ? 7.458 -3.819 -19.964 1.00 80.00 193 VAL A CA 1
ATOM 1492 C C . VAL A 1 193 ? 7.164 -2.984 -21.213 1.00 80.00 193 VAL A C 1
ATOM 1494 O O . VAL A 1 193 ? 7.764 -3.234 -22.257 1.00 80.00 193 VAL A O 1
ATOM 1497 N N . GLU A 1 194 ? 6.278 -1.988 -21.136 1.00 86.38 194 GLU A N 1
ATOM 1498 C CA . GLU A 1 194 ? 6.003 -1.086 -22.260 1.00 86.38 194 GLU A CA 1
ATOM 1499 C C . GLU A 1 194 ? 7.244 -0.262 -22.641 1.00 86.38 194 GLU A C 1
ATOM 1501 O O . GLU A 1 194 ? 7.610 -0.208 -23.816 1.00 86.38 194 GLU A O 1
ATOM 1506 N N . ALA A 1 195 ? 7.930 0.316 -21.653 1.00 77.31 195 ALA A N 1
ATOM 1507 C CA . ALA A 1 195 ? 9.156 1.087 -21.841 1.00 77.31 195 ALA A CA 1
ATOM 1508 C C . ALA A 1 195 ? 10.289 0.231 -22.441 1.00 77.31 195 ALA A C 1
ATOM 1510 O O . ALA A 1 195 ? 10.897 0.616 -23.440 1.00 77.31 195 ALA A O 1
ATOM 1511 N N . TRP A 1 196 ? 10.505 -0.984 -21.926 1.00 74.56 196 TRP A N 1
ATOM 1512 C CA . TRP A 1 196 ? 11.462 -1.938 -22.499 1.00 74.56 196 TRP A CA 1
ATOM 1513 C C . TRP A 1 196 ? 11.131 -2.318 -23.951 1.00 74.56 196 TRP A C 1
ATOM 1515 O O . TRP A 1 196 ? 12.021 -2.405 -24.799 1.00 74.56 196 TRP A O 1
ATOM 1525 N N . ASN A 1 197 ? 9.849 -2.523 -24.265 1.00 82.88 197 ASN A N 1
ATOM 1526 C CA . ASN A 1 197 ? 9.420 -2.837 -25.627 1.00 82.88 197 ASN A CA 1
ATOM 1527 C C . ASN A 1 197 ? 9.617 -1.658 -26.593 1.00 82.88 197 ASN A C 1
ATOM 1529 O O . ASN A 1 197 ? 9.910 -1.910 -27.759 1.00 82.88 197 ASN A O 1
ATOM 1533 N N . LYS A 1 198 ? 9.512 -0.403 -26.125 1.00 83.31 198 LYS A N 1
ATOM 1534 C CA . LYS A 1 198 ? 9.859 0.789 -26.920 1.00 83.31 198 LYS A CA 1
ATOM 1535 C C . LYS A 1 198 ? 11.351 0.814 -27.251 1.00 83.31 198 LYS A C 1
ATOM 1537 O O . LYS A 1 198 ? 11.683 0.851 -28.426 1.00 83.31 198 LYS A O 1
ATOM 1542 N N . VAL A 1 199 ? 12.234 0.667 -26.257 1.00 76.81 199 VAL A N 1
ATOM 1543 C CA . VAL A 1 199 ? 13.702 0.624 -26.467 1.00 76.81 199 VAL A CA 1
ATOM 1544 C C . VAL A 1 199 ? 14.129 -0.509 -27.407 1.00 76.81 199 VAL A C 1
ATOM 1546 O O . VAL A 1 199 ? 15.087 -0.368 -28.154 1.00 76.81 199 VAL A O 1
ATOM 1549 N N . ARG A 1 200 ? 13.409 -1.637 -27.409 1.00 73.06 200 ARG A N 1
ATOM 1550 C CA . ARG A 1 200 ? 13.655 -2.753 -28.337 1.00 73.06 200 ARG A CA 1
ATOM 1551 C C . ARG A 1 200 ? 13.119 -2.517 -29.764 1.00 73.06 200 ARG A C 1
ATOM 1553 O O . ARG A 1 200 ? 13.490 -3.264 -30.669 1.00 73.06 200 ARG A O 1
ATOM 1560 N N . ALA A 1 201 ? 12.197 -1.574 -29.946 1.00 78.44 201 ALA A N 1
ATOM 1561 C CA . ALA A 1 201 ? 11.559 -1.267 -31.228 1.00 78.44 201 ALA A CA 1
ATOM 1562 C C . ALA A 1 201 ? 12.169 -0.047 -31.945 1.00 78.44 201 ALA A C 1
ATOM 1564 O O . ALA A 1 201 ? 11.897 0.125 -33.136 1.00 78.44 201 ALA A O 1
ATOM 1565 N N . SER A 1 202 ? 12.954 0.761 -31.224 1.00 64.19 202 SER A N 1
ATOM 1566 C CA . SER A 1 202 ? 13.859 1.796 -31.745 1.00 64.19 202 SER A CA 1
ATOM 1567 C C . SER A 1 202 ? 15.050 1.196 -32.500 1.00 64.19 202 SER A C 1
ATOM 1569 O O . SER A 1 202 ? 15.417 1.791 -33.536 1.00 64.19 202 SER A O 1
#

Nearest PDB structures (foldseek):
  1i4t-assembly2_A-2  TM=2.387E-01  e=9.845E+00  Homo sapiens

pLDDT: mean 70.54, std 11.94, range [37.78, 89.56]

Foldseek 3Di:
DDDDDDDDDDPVVVVVVVVVVVVVVVVVVVVVVVVVVVVVVVVVVVVVVVVVVVVVVVVVVVVVVVVVVVLVVVLVVLVVVLVVVLVVLVVVLVVVLVVLLVVLVVVLVVVVVVLVVVLVVLVVVLVVVLVVQVVPDPPPVVSSVVSVVVSVVVSVVSVVVVVVVSVVSVVVSVVVSVVSVVVSVVVSVVSSVVSNVVSVVD

Solvent-accessible surface area (backbone atoms only — not comparable to full-atom values): 11068 Å² total; per-residue (Å²): 134,86,87,87,84,88,87,86,78,73,59,67,62,54,52,54,52,52,51,52,52,50,52,51,52,49,54,53,51,52,54,53,49,53,54,51,48,56,52,51,51,54,53,48,55,53,50,50,56,49,49,52,53,51,49,54,52,50,50,56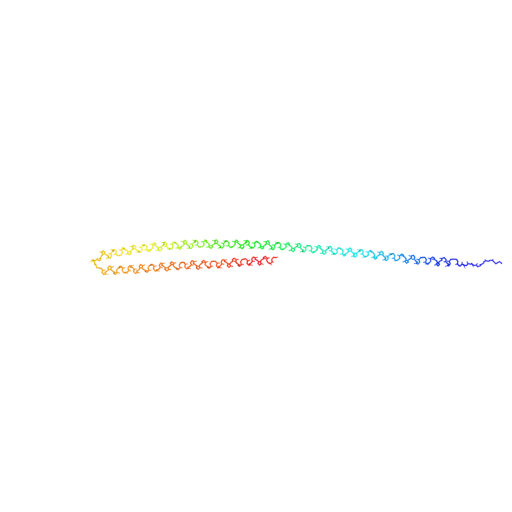,51,50,53,53,52,48,52,54,50,50,52,52,51,50,51,54,50,51,54,51,49,49,52,51,53,45,54,48,53,52,50,52,51,51,50,57,52,50,54,49,53,56,49,55,53,51,51,53,51,50,49,53,52,51,51,53,51,47,55,53,50,49,53,51,50,51,50,50,51,54,53,50,53,59,72,70,40,92,76,51,64,68,59,56,51,53,51,53,52,51,53,53,52,50,53,51,49,53,51,52,49,52,56,46,53,56,51,51,51,55,49,49,55,55,49,53,53,51,51,50,53,54,52,46,53,49,50,52,53,52,51,46,52,52,49,52,52,49,64,72,70,109

Secondary structure (DSSP, 8-state):
---------SHHHHHHHHHHHHHHHHHHHHHHHHHHHHHHHHHHHHHHHHHHHHHHHHHHHHHHHHHHHHHHHHHHHHHHHHHHHHHHHHHHHHHHHHHHHHHHHHHHHHHHHHHHHHHHHHHHHHHHHHHHHHHHSSS-HHHHHHHHHHHHHHHHHHHHHHHHHHHHHHHHHHHHHHHHHHHHHHHHHHHHHHHHHHHHH-